Protein AF-A0ABD2WJQ0-F1 (afdb_monomer_lite)

Structure (mmCIF, N/CA/C/O backbone):
data_AF-A0ABD2WJQ0-F1
#
_entry.id   AF-A0ABD2WJQ0-F1
#
loop_
_atom_site.group_PDB
_atom_site.id
_atom_site.type_symbol
_atom_site.label_atom_id
_atom_site.label_alt_id
_atom_site.label_comp_id
_atom_site.label_asym_id
_atom_site.label_entity_id
_atom_site.label_seq_id
_atom_site.pdbx_PDB_ins_code
_atom_site.Cartn_x
_atom_site.Cartn_y
_atom_site.Cartn_z
_atom_site.occupancy
_atom_site.B_iso_or_equiv
_atom_site.auth_seq_id
_atom_site.auth_comp_id
_atom_site.auth_asym_id
_atom_site.auth_atom_id
_atom_site.pdbx_PDB_model_num
ATOM 1 N N . MET A 1 1 ? 4.357 -20.610 38.310 1.00 34.97 1 MET A N 1
ATOM 2 C CA . MET A 1 1 ? 3.466 -20.324 37.164 1.00 34.97 1 MET A CA 1
ATOM 3 C C . MET A 1 1 ? 3.665 -18.844 36.820 1.00 34.97 1 MET A C 1
ATOM 5 O O . MET A 1 1 ? 2.872 -18.013 37.224 1.00 34.97 1 MET A O 1
ATOM 9 N N . ASN A 1 2 ? 4.895 -18.423 36.497 1.00 23.19 2 ASN A N 1
ATOM 10 C CA . ASN A 1 2 ? 5.557 -18.441 35.173 1.00 23.19 2 ASN A CA 1
ATOM 11 C C . ASN A 1 2 ? 4.680 -17.758 34.113 1.00 23.19 2 ASN A C 1
ATOM 13 O O . ASN A 1 2 ? 3.651 -18.311 33.758 1.00 23.19 2 ASN A O 1
ATOM 17 N N . GLN A 1 3 ? 4.925 -16.491 33.761 1.00 27.84 3 GLN A N 1
ATOM 18 C CA . GLN A 1 3 ? 6.021 -15.940 32.927 1.00 27.84 3 GLN A CA 1
ATOM 19 C C . GLN A 1 3 ? 5.434 -15.478 31.575 1.00 27.84 3 GLN A C 1
ATOM 21 O O . GLN A 1 3 ? 5.732 -16.078 30.557 1.00 27.84 3 GLN A O 1
ATOM 26 N N . ILE A 1 4 ? 4.591 -14.435 31.554 1.00 27.69 4 ILE A N 1
ATOM 27 C CA . ILE A 1 4 ? 4.274 -13.638 30.342 1.00 27.69 4 ILE A CA 1
ATOM 28 C C . ILE A 1 4 ? 3.877 -12.219 30.793 1.00 27.69 4 ILE A C 1
ATOM 30 O O . ILE A 1 4 ? 2.713 -11.841 30.732 1.00 27.69 4 ILE A O 1
ATOM 34 N N . LEU A 1 5 ? 4.810 -11.445 31.361 1.00 26.89 5 LEU A N 1
ATOM 35 C CA . LEU A 1 5 ? 4.502 -10.055 31.743 1.00 26.89 5 LEU A CA 1
ATOM 36 C C . LEU A 1 5 ? 5.686 -9.081 31.677 1.00 26.89 5 LEU A C 1
ATOM 38 O O . LEU A 1 5 ? 5.651 -8.020 32.290 1.00 26.89 5 LEU A O 1
ATOM 42 N N . THR A 1 6 ? 6.731 -9.397 30.911 1.00 28.28 6 THR A N 1
ATOM 43 C CA . THR A 1 6 ? 7.905 -8.518 30.788 1.00 28.28 6 THR A CA 1
ATOM 44 C C . THR A 1 6 ? 8.561 -8.616 29.412 1.00 28.28 6 THR A C 1
ATOM 46 O O . THR A 1 6 ? 9.628 -9.205 29.298 1.00 28.28 6 THR A O 1
ATOM 49 N N . THR A 1 7 ? 7.952 -8.030 28.377 1.00 26.97 7 THR A N 1
ATOM 50 C CA . THR A 1 7 ? 8.634 -7.671 27.110 1.00 26.97 7 THR A CA 1
ATOM 51 C C . THR A 1 7 ? 7.862 -6.585 26.343 1.00 26.97 7 THR A C 1
ATOM 53 O O . THR A 1 7 ? 7.562 -6.730 25.168 1.00 26.97 7 THR A O 1
ATOM 56 N N . PHE A 1 8 ? 7.522 -5.467 26.990 1.00 27.34 8 PHE A N 1
ATOM 57 C CA . PHE A 1 8 ? 7.067 -4.263 26.275 1.00 27.34 8 PHE A CA 1
ATOM 58 C C . PHE A 1 8 ? 7.580 -3.012 26.989 1.00 27.34 8 PHE A C 1
ATOM 60 O O . PHE A 1 8 ? 6.837 -2.236 27.579 1.00 27.34 8 PHE A O 1
ATOM 67 N N . SER A 1 9 ? 8.902 -2.864 27.027 1.00 24.70 9 SER A N 1
ATOM 68 C CA . SER A 1 9 ? 9.604 -1.630 27.391 1.00 24.70 9 SER A CA 1
ATOM 69 C C . SER A 1 9 ? 11.065 -1.778 26.980 1.00 24.70 9 SER A C 1
ATOM 71 O O . SER A 1 9 ? 11.666 -2.795 27.303 1.00 24.70 9 SER A O 1
ATOM 73 N N . LEU A 1 10 ? 11.605 -0.743 26.328 1.00 25.47 10 LEU A N 1
ATOM 74 C CA . LEU A 1 10 ? 12.971 -0.579 25.794 1.00 25.47 10 LEU A CA 1
ATOM 75 C C . LEU A 1 10 ? 13.183 -1.026 24.342 1.00 25.47 10 LEU A C 1
ATOM 77 O O . LEU A 1 10 ? 13.712 -2.096 24.093 1.00 25.47 10 LEU A O 1
ATOM 81 N N . PHE A 1 11 ? 12.884 -0.128 23.400 1.00 25.62 11 PHE A N 1
ATOM 82 C CA . PHE A 1 11 ? 13.791 0.188 22.285 1.00 25.62 11 PHE A CA 1
ATOM 83 C C . PHE A 1 11 ? 13.496 1.615 21.781 1.00 25.62 11 PHE A C 1
ATOM 85 O O . PHE A 1 11 ? 12.967 1.845 20.701 1.00 25.62 11 PHE A O 1
ATOM 92 N N . ILE A 1 12 ? 13.810 2.603 22.623 1.00 29.02 12 ILE A N 1
ATOM 93 C CA . ILE A 1 12 ? 14.148 3.958 22.172 1.00 29.02 12 ILE A CA 1
ATOM 94 C C . ILE A 1 12 ? 15.595 4.159 22.607 1.00 29.02 12 ILE A C 1
ATOM 96 O O . ILE A 1 12 ? 15.859 4.527 23.748 1.00 29.02 12 ILE A O 1
ATOM 100 N N . LEU A 1 13 ? 16.533 3.848 21.716 1.00 23.11 13 LEU A N 1
ATOM 101 C CA . LEU A 1 13 ? 17.915 4.288 21.839 1.00 23.11 13 LEU A CA 1
ATOM 102 C C . LEU A 1 13 ? 18.357 4.869 20.501 1.00 23.11 13 LEU A C 1
ATOM 104 O O . LEU A 1 13 ? 18.342 4.216 19.462 1.00 23.11 13 LEU A O 1
ATOM 108 N N . SER A 1 14 ? 18.691 6.146 20.590 1.00 27.88 14 SER A N 1
ATOM 109 C CA . SER A 1 14 ? 19.277 7.023 19.595 1.00 27.88 14 SER A CA 1
ATOM 110 C C . SER A 1 14 ? 20.513 6.406 18.940 1.00 27.88 14 SER A C 1
ATOM 112 O O . SER A 1 14 ? 21.390 5.908 19.643 1.00 27.88 14 SER A O 1
ATOM 114 N N . ILE A 1 15 ? 20.644 6.542 17.619 1.00 25.39 15 ILE A N 1
ATOM 115 C CA . ILE A 1 15 ? 21.922 6.354 16.925 1.00 25.39 15 ILE A CA 1
ATOM 116 C C . ILE A 1 15 ? 22.193 7.599 16.074 1.00 25.39 15 ILE A C 1
ATOM 118 O O . ILE A 1 15 ? 21.592 7.801 15.025 1.00 25.39 15 ILE A O 1
ATOM 122 N N . ASN A 1 16 ? 23.099 8.438 16.579 1.00 26.55 16 ASN A N 1
ATOM 123 C CA . ASN A 1 16 ? 23.978 9.289 15.779 1.00 26.55 16 ASN A CA 1
ATOM 124 C C . ASN A 1 16 ? 25.182 8.429 15.390 1.00 26.55 16 ASN A C 1
ATOM 126 O O . ASN A 1 16 ? 25.834 7.942 16.312 1.00 26.55 16 ASN A O 1
ATOM 130 N N . VAL A 1 17 ? 25.522 8.307 14.104 1.00 25.89 17 VAL A N 1
ATOM 131 C CA . VAL A 1 17 ? 26.901 8.023 13.661 1.00 25.89 17 VAL A CA 1
ATOM 132 C C . VAL A 1 17 ? 27.140 8.662 12.286 1.00 25.89 17 VAL A C 1
ATOM 134 O O . VAL A 1 17 ? 26.439 8.362 11.322 1.00 25.89 17 VAL A O 1
ATOM 137 N N . ASP A 1 18 ? 28.143 9.540 12.229 1.00 26.25 18 ASP A N 1
ATOM 138 C CA . ASP A 1 18 ? 28.770 10.078 11.020 1.00 26.25 18 ASP A CA 1
ATOM 139 C C . ASP A 1 18 ? 29.521 8.996 10.218 1.00 26.25 18 ASP A C 1
ATOM 141 O O . ASP A 1 18 ? 30.132 8.108 10.803 1.00 26.25 18 ASP A O 1
ATOM 145 N N . ASN A 1 19 ? 29.517 9.150 8.886 1.00 31.56 19 ASN A N 1
ATOM 146 C CA . ASN A 1 19 ? 30.473 8.674 7.867 1.00 31.56 19 ASN A CA 1
ATOM 147 C C . ASN A 1 19 ? 31.310 7.403 8.138 1.00 31.56 19 ASN A C 1
ATOM 149 O O . ASN A 1 19 ? 32.172 7.412 9.006 1.00 31.56 19 ASN A O 1
ATOM 153 N N . VAL A 1 20 ? 31.228 6.416 7.228 1.00 24.81 20 VAL A N 1
ATOM 154 C CA . VAL A 1 20 ? 32.380 5.771 6.546 1.00 24.81 20 VAL A CA 1
ATOM 155 C C . VAL A 1 20 ? 31.886 4.771 5.479 1.00 24.81 20 VAL A C 1
ATOM 157 O O . VAL A 1 20 ? 31.023 3.944 5.737 1.00 24.81 20 VAL A O 1
ATOM 160 N N . ALA A 1 21 ? 32.485 4.901 4.290 1.00 22.44 21 ALA A N 1
ATOM 161 C CA . ALA A 1 21 ? 32.723 3.938 3.205 1.00 22.44 21 ALA A CA 1
ATOM 162 C C . ALA A 1 21 ? 31.652 2.894 2.812 1.00 22.44 21 ALA A C 1
ATOM 164 O O . ALA A 1 21 ? 31.329 1.943 3.516 1.00 22.44 21 ALA A O 1
ATOM 165 N N . THR A 1 22 ? 31.246 3.036 1.553 1.00 33.25 22 THR A N 1
ATOM 166 C CA . THR A 1 22 ? 30.489 2.131 0.690 1.00 33.25 22 THR A CA 1
ATOM 167 C C . THR A 1 22 ? 31.109 0.735 0.548 1.00 33.25 22 THR A C 1
ATOM 169 O O . THR A 1 22 ? 32.006 0.527 -0.265 1.00 33.25 22 THR A O 1
ATOM 172 N N . GLU A 1 23 ? 30.530 -0.234 1.246 1.00 22.86 23 GLU A N 1
ATOM 173 C CA . GLU A 1 23 ? 30.303 -1.592 0.744 1.00 22.86 23 GLU A CA 1
ATOM 174 C C . GLU A 1 23 ? 28.817 -1.893 0.968 1.00 22.86 23 GLU A C 1
ATOM 176 O O . GLU A 1 23 ? 28.386 -2.230 2.071 1.00 22.86 23 GLU A O 1
ATOM 181 N N . LEU A 1 24 ? 28.008 -1.708 -0.079 1.00 28.91 24 LEU A N 1
ATOM 182 C CA . LEU A 1 24 ? 26.598 -2.099 -0.106 1.00 28.91 24 LEU A CA 1
ATOM 183 C C . LEU A 1 24 ? 26.529 -3.631 -0.108 1.00 28.91 24 LEU A C 1
ATOM 185 O O . LEU A 1 24 ? 26.386 -4.275 -1.144 1.00 28.91 24 LEU A O 1
ATOM 189 N N . LYS A 1 25 ? 26.676 -4.232 1.077 1.00 28.30 25 LYS A N 1
ATOM 190 C CA . LYS A 1 25 ? 26.311 -5.628 1.290 1.00 28.30 25 LYS A CA 1
ATOM 191 C C . LYS A 1 25 ? 24.811 -5.756 1.046 1.00 28.30 25 LYS A C 1
ATOM 193 O O . LYS A 1 25 ? 24.005 -5.132 1.738 1.00 28.30 25 LYS A O 1
ATOM 198 N N . LEU A 1 26 ? 24.461 -6.650 0.122 1.00 34.56 26 LEU A N 1
ATOM 199 C CA . LEU A 1 26 ? 23.112 -7.165 -0.147 1.00 34.56 26 LEU A CA 1
ATOM 200 C C . LEU A 1 26 ? 22.339 -7.594 1.125 1.00 34.56 26 LEU A C 1
ATOM 202 O O . LEU A 1 26 ? 21.128 -7.768 1.080 1.00 34.56 26 LEU A O 1
ATOM 206 N N . SER A 1 27 ? 23.003 -7.710 2.281 1.00 32.81 27 SER A N 1
ATOM 207 C CA . SER A 1 27 ? 22.393 -7.963 3.590 1.00 32.81 27 SER A CA 1
ATOM 208 C C . SER A 1 27 ? 21.528 -6.819 4.135 1.00 32.81 27 SER A C 1
ATOM 210 O O . SER A 1 27 ? 20.765 -7.051 5.065 1.00 32.81 27 SER A O 1
ATOM 212 N N . GLY A 1 28 ? 21.615 -5.600 3.587 1.00 35.88 28 GLY A N 1
ATOM 213 C CA . GLY A 1 28 ? 20.655 -4.528 3.902 1.00 35.88 28 GLY A CA 1
ATOM 214 C C . GLY A 1 28 ? 19.270 -4.760 3.283 1.00 35.88 28 GLY A C 1
ATOM 215 O O . GLY A 1 28 ? 18.273 -4.252 3.784 1.00 35.88 28 GLY A O 1
ATOM 216 N N . VAL A 1 29 ? 19.207 -5.589 2.235 1.00 38.38 29 VAL A N 1
ATOM 217 C CA . VAL A 1 29 ? 17.991 -5.962 1.493 1.00 38.38 29 VAL A CA 1
ATOM 218 C C . VAL A 1 29 ? 17.468 -7.330 1.969 1.00 38.38 29 VAL A C 1
ATOM 220 O O . VAL A 1 29 ? 16.710 -8.012 1.284 1.00 38.38 29 VAL A O 1
ATOM 223 N N . ALA A 1 30 ? 17.827 -7.738 3.191 1.00 35.09 30 ALA A N 1
ATOM 224 C CA . ALA A 1 30 ? 17.159 -8.824 3.898 1.00 35.09 30 ALA A CA 1
ATOM 225 C C . ALA A 1 30 ? 15.761 -8.358 4.351 1.00 35.09 30 ALA A C 1
ATOM 227 O O . ALA A 1 30 ? 15.489 -8.102 5.523 1.00 35.09 30 ALA A O 1
ATOM 228 N N . LEU A 1 31 ? 14.843 -8.283 3.387 1.00 44.84 31 LEU A N 1
ATOM 229 C CA . LEU A 1 31 ? 13.400 -8.083 3.559 1.00 44.84 31 LEU A CA 1
ATOM 230 C C . LEU A 1 31 ? 12.725 -9.184 4.393 1.00 44.84 31 LEU A C 1
ATOM 232 O O . LEU A 1 31 ? 11.538 -9.097 4.710 1.00 44.84 31 LEU A O 1
ATOM 236 N N . SER A 1 32 ? 13.490 -10.169 4.858 1.00 40.22 32 SER A N 1
ATOM 237 C CA . SER A 1 32 ? 13.125 -11.138 5.888 1.00 40.22 32 SER A CA 1
ATOM 238 C C . SER A 1 32 ? 12.652 -10.477 7.197 1.00 40.22 32 SER A C 1
ATOM 240 O O . SER A 1 32 ? 11.908 -11.113 7.937 1.00 40.22 32 SER A O 1
ATOM 242 N N . GLY A 1 33 ? 12.924 -9.181 7.416 1.00 39.41 33 GLY A N 1
ATOM 243 C CA . GLY A 1 33 ? 12.435 -8.390 8.555 1.00 39.41 33 GLY A CA 1
ATOM 244 C C . GLY A 1 33 ? 11.570 -7.164 8.226 1.00 39.41 33 GLY A C 1
ATOM 245 O O . GLY A 1 33 ? 11.576 -6.235 9.026 1.00 39.41 33 GLY A O 1
ATOM 246 N N . LEU A 1 34 ? 10.869 -7.102 7.082 1.00 47.66 34 LEU A N 1
ATOM 247 C CA . LEU A 1 34 ? 9.958 -5.984 6.775 1.00 47.66 34 LEU A CA 1
ATOM 248 C C . LEU A 1 34 ? 8.740 -5.980 7.720 1.00 47.66 34 LEU A C 1
ATOM 250 O O . LEU A 1 34 ? 7.642 -6.378 7.343 1.00 47.66 34 LEU A O 1
ATOM 254 N N . ASP A 1 35 ? 8.934 -5.541 8.960 1.00 56.69 35 ASP A N 1
ATOM 255 C CA . ASP A 1 35 ? 7.843 -5.021 9.767 1.00 56.69 35 ASP A CA 1
ATOM 256 C C . ASP A 1 35 ? 7.392 -3.736 9.061 1.00 56.69 35 ASP A C 1
ATOM 258 O O . ASP A 1 35 ? 8.091 -2.715 9.029 1.00 56.69 35 ASP A O 1
ATOM 262 N N . VAL A 1 36 ? 6.240 -3.839 8.407 1.00 55.84 36 VAL A N 1
ATOM 263 C CA . VAL A 1 36 ? 5.632 -2.802 7.575 1.00 55.84 36 VAL A CA 1
ATOM 264 C C . VAL A 1 36 ? 5.446 -1.492 8.355 1.00 55.84 36 VAL A C 1
ATOM 266 O O . VAL A 1 36 ? 5.594 -0.406 7.788 1.00 55.84 36 VAL A O 1
ATOM 269 N N . LEU A 1 37 ? 5.227 -1.574 9.671 1.00 53.44 37 LEU A N 1
ATOM 270 C CA . LEU A 1 37 ? 5.089 -0.422 10.560 1.00 53.44 37 LEU A CA 1
ATOM 271 C C . LEU A 1 37 ? 6.442 0.243 10.816 1.00 53.44 37 LEU A C 1
ATOM 273 O O . LEU A 1 37 ? 6.554 1.469 10.741 1.00 53.44 37 LEU A O 1
ATOM 277 N N . THR A 1 38 ? 7.480 -0.550 11.097 1.00 58.53 38 THR A N 1
ATOM 278 C CA . THR A 1 38 ? 8.840 -0.018 11.305 1.00 58.53 38 THR A CA 1
ATOM 279 C C . THR A 1 38 ? 9.421 0.575 10.027 1.00 58.53 38 THR A C 1
ATOM 281 O O . THR A 1 38 ? 10.066 1.620 10.072 1.00 58.53 38 THR A O 1
ATOM 284 N N . SER A 1 39 ? 9.097 -0.019 8.881 1.00 61.06 39 SER A N 1
ATOM 285 C CA . SER A 1 39 ? 9.582 0.406 7.568 1.00 61.06 39 SER A CA 1
ATOM 286 C C . SER A 1 39 ? 9.006 1.762 7.153 1.00 61.06 39 SER A C 1
ATOM 288 O O . SER A 1 39 ? 9.676 2.548 6.493 1.00 61.06 39 SER A O 1
ATOM 290 N N . LEU A 1 40 ? 7.785 2.089 7.586 1.00 62.66 40 LEU A N 1
ATOM 291 C CA . LEU A 1 40 ? 7.169 3.397 7.334 1.00 62.66 40 LEU A CA 1
ATOM 292 C C . LEU A 1 40 ? 7.445 4.443 8.416 1.00 62.66 40 LEU A C 1
ATOM 294 O O . LEU A 1 40 ? 7.120 5.615 8.213 1.00 62.66 40 LEU A O 1
ATOM 298 N N . ASN A 1 41 ? 8.089 4.067 9.527 1.00 66.44 41 ASN A N 1
ATOM 299 C CA . ASN A 1 41 ? 8.671 5.051 10.443 1.00 66.44 41 ASN A CA 1
ATOM 300 C C . ASN A 1 41 ? 9.872 5.774 9.807 1.00 66.44 41 ASN A C 1
ATOM 302 O O . ASN A 1 41 ? 10.136 6.919 10.176 1.00 66.44 41 ASN A O 1
ATOM 306 N N . ASP A 1 42 ? 10.534 5.153 8.824 1.00 76.81 42 ASP A N 1
ATOM 307 C CA . ASP A 1 42 ? 11.535 5.790 7.967 1.00 76.81 42 ASP A CA 1
ATOM 308 C C . ASP A 1 42 ? 11.163 5.658 6.474 1.00 76.81 42 ASP A C 1
ATOM 310 O O . ASP A 1 42 ? 11.717 4.837 5.735 1.00 76.81 42 ASP A O 1
ATOM 314 N N . PRO A 1 43 ? 10.215 6.482 5.988 1.00 75.69 43 PRO A N 1
ATOM 315 C CA . PRO A 1 43 ? 9.762 6.406 4.603 1.00 75.69 43 PRO A CA 1
ATOM 316 C C . PRO A 1 43 ? 10.869 6.770 3.603 1.00 75.69 43 PRO A C 1
ATOM 318 O O . PRO A 1 43 ? 10.795 6.386 2.440 1.00 75.69 43 PRO A O 1
ATOM 321 N N . ILE A 1 44 ? 11.912 7.496 4.015 1.00 77.69 44 ILE A N 1
ATOM 322 C CA . ILE A 1 44 ? 13.015 7.828 3.108 1.00 77.69 44 ILE A CA 1
ATOM 323 C C . ILE A 1 44 ? 13.870 6.582 2.874 1.00 77.69 44 ILE A C 1
ATOM 325 O O . ILE A 1 44 ? 14.120 6.246 1.715 1.00 77.69 44 ILE A O 1
ATOM 329 N N . ALA A 1 45 ? 14.249 5.872 3.940 1.00 75.81 45 ALA A N 1
ATOM 330 C CA . ALA A 1 45 ? 15.015 4.632 3.834 1.00 75.81 45 ALA A CA 1
ATOM 331 C C . ALA A 1 45 ? 14.248 3.537 3.075 1.00 75.81 45 ALA A C 1
ATOM 333 O O . ALA A 1 45 ? 14.820 2.852 2.222 1.00 75.81 45 ALA A O 1
ATOM 334 N N . LEU A 1 46 ? 12.937 3.406 3.315 1.00 74.94 46 LEU A N 1
ATOM 335 C CA . LEU A 1 46 ? 12.090 2.471 2.570 1.00 74.94 46 LEU A CA 1
ATOM 336 C C . LEU A 1 46 ? 12.037 2.820 1.077 1.00 74.94 46 LEU A C 1
ATOM 338 O O . LEU A 1 46 ? 12.194 1.940 0.231 1.00 74.94 46 LEU A O 1
ATOM 342 N N . PHE A 1 47 ? 11.862 4.101 0.739 1.00 80.69 47 PHE A N 1
ATOM 343 C CA . PHE A 1 47 ? 11.871 4.535 -0.656 1.00 80.69 47 PHE A CA 1
ATOM 344 C C . PHE A 1 47 ? 13.206 4.229 -1.339 1.00 80.69 47 PHE A C 1
ATOM 346 O O . PHE A 1 47 ? 13.211 3.723 -2.458 1.00 80.69 47 PHE A O 1
ATOM 353 N N . GLN A 1 48 ? 14.327 4.522 -0.674 1.00 79.62 48 GLN A N 1
ATOM 354 C CA . GLN A 1 48 ? 15.666 4.230 -1.192 1.00 79.62 48 GLN A CA 1
ATOM 355 C C . GLN A 1 48 ? 15.836 2.731 -1.441 1.00 79.62 48 GLN A C 1
ATOM 357 O O . GLN A 1 48 ? 16.179 2.343 -2.552 1.00 79.62 48 GLN A O 1
ATOM 362 N N . SER A 1 49 ? 15.458 1.898 -0.470 1.00 78.00 49 SER A N 1
ATOM 363 C CA . SER A 1 49 ? 15.521 0.436 -0.586 1.00 78.00 49 SER A CA 1
ATOM 364 C C . SER A 1 49 ? 14.712 -0.087 -1.779 1.00 78.00 49 SER A C 1
ATOM 366 O O . SER A 1 49 ? 15.196 -0.915 -2.550 1.00 78.00 49 SER A O 1
ATOM 368 N N . LEU A 1 50 ? 13.493 0.426 -1.983 1.00 77.38 50 LEU A N 1
ATOM 369 C CA . LEU A 1 50 ? 12.644 0.044 -3.116 1.00 77.38 50 LEU A CA 1
ATOM 370 C C . LEU A 1 50 ? 13.169 0.585 -4.452 1.00 77.38 50 LEU A C 1
ATOM 372 O O . LEU A 1 50 ? 13.115 -0.108 -5.467 1.00 77.38 50 LEU A O 1
ATOM 376 N N . SER A 1 51 ? 13.700 1.806 -4.471 1.00 80.94 51 SER A N 1
ATOM 377 C CA . SER A 1 51 ? 14.327 2.397 -5.656 1.00 80.94 51 SER A CA 1
ATOM 378 C C . SER A 1 51 ? 15.571 1.615 -6.078 1.00 80.94 51 SER A C 1
ATOM 380 O O . SER A 1 51 ? 15.756 1.347 -7.270 1.00 80.94 51 SER A O 1
ATOM 382 N N . ASP A 1 52 ? 16.403 1.210 -5.122 1.00 78.31 52 ASP A N 1
ATOM 383 C CA . ASP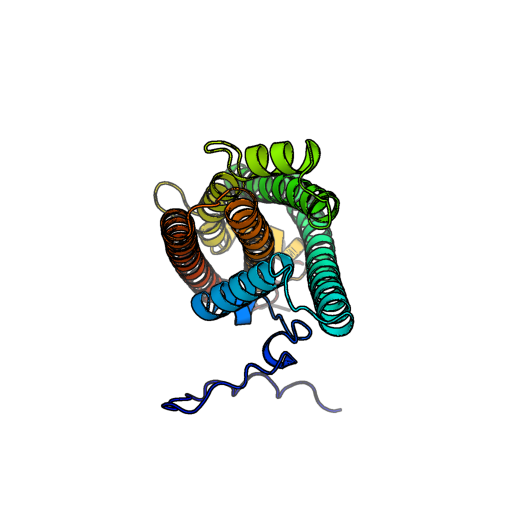 A 1 52 ? 17.590 0.389 -5.349 1.00 78.31 52 ASP A CA 1
ATOM 384 C C . ASP A 1 52 ? 17.188 -0.993 -5.860 1.00 78.31 52 ASP A C 1
ATOM 386 O O . ASP A 1 52 ? 17.666 -1.414 -6.913 1.00 78.31 52 ASP A O 1
ATOM 390 N N . PHE A 1 53 ? 16.209 -1.634 -5.218 1.00 75.81 53 PHE A N 1
ATOM 391 C CA . PHE A 1 53 ? 15.628 -2.889 -5.690 1.00 75.81 53 PHE A CA 1
ATOM 392 C C . PHE A 1 53 ? 15.135 -2.797 -7.145 1.00 75.81 53 PHE A C 1
ATOM 394 O O . PHE A 1 53 ? 15.510 -3.609 -7.990 1.00 75.81 53 PHE A O 1
ATOM 401 N N . VAL A 1 54 ? 14.359 -1.764 -7.490 1.00 78.69 54 VAL A N 1
ATOM 402 C CA . VAL A 1 54 ? 13.902 -1.562 -8.873 1.00 78.69 54 VAL A CA 1
ATOM 403 C C . VAL A 1 54 ? 15.082 -1.267 -9.805 1.00 78.69 54 VAL A C 1
ATOM 405 O O . VAL A 1 54 ? 15.071 -1.706 -10.948 1.00 78.69 54 VAL A O 1
ATOM 408 N N . SER A 1 55 ? 16.133 -0.570 -9.360 1.00 80.12 55 SER A N 1
ATOM 409 C CA . SER A 1 55 ? 17.368 -0.399 -10.149 1.00 80.12 55 SER A CA 1
ATOM 410 C C . SER A 1 55 ? 17.992 -1.728 -10.543 1.00 80.12 55 SER A C 1
ATOM 412 O O . SER A 1 55 ? 18.362 -1.882 -11.707 1.00 80.12 55 SER A O 1
ATOM 414 N N . LEU A 1 56 ? 18.056 -2.666 -9.598 1.00 73.56 56 LEU A N 1
ATOM 415 C CA . LEU A 1 56 ? 18.646 -3.984 -9.800 1.00 73.56 56 LEU A CA 1
ATOM 416 C C . LEU A 1 56 ? 17.899 -4.796 -10.869 1.00 73.56 56 LEU A C 1
ATOM 418 O O . LEU A 1 56 ? 18.537 -5.460 -11.682 1.00 73.56 56 LEU A O 1
ATOM 422 N N . ILE A 1 57 ? 16.568 -4.668 -10.948 1.00 73.81 57 ILE A N 1
ATOM 423 C CA . ILE A 1 57 ? 15.757 -5.290 -12.014 1.00 73.81 57 ILE A CA 1
ATOM 424 C C . ILE A 1 57 ? 16.185 -4.806 -13.414 1.00 73.81 57 ILE A C 1
ATOM 426 O O . ILE A 1 57 ? 16.128 -5.567 -14.378 1.00 73.81 57 ILE A O 1
ATOM 430 N N . PHE A 1 58 ? 16.610 -3.544 -13.553 1.00 73.69 58 PHE A N 1
ATOM 431 C CA . PHE A 1 58 ? 16.927 -2.936 -14.854 1.00 73.69 58 PHE A CA 1
ATOM 432 C C . PHE A 1 58 ? 18.423 -2.889 -15.199 1.00 73.69 58 PHE A C 1
ATOM 434 O O . PHE A 1 58 ? 18.756 -2.632 -16.362 1.00 73.69 58 PHE A O 1
ATOM 441 N N . SER A 1 59 ? 19.335 -3.120 -14.250 1.00 68.25 59 SER A N 1
ATOM 442 C CA . SER A 1 59 ? 20.765 -3.267 -14.541 1.00 68.25 59 SER A CA 1
ATOM 443 C C . SER A 1 59 ? 20.990 -4.541 -15.361 1.00 68.25 59 SER A C 1
ATOM 445 O O . SER A 1 59 ? 21.034 -5.640 -14.828 1.00 68.25 59 SER A O 1
ATOM 447 N N . ASN A 1 60 ? 21.084 -4.376 -16.682 1.00 53.09 60 ASN A N 1
ATOM 448 C CA . ASN A 1 60 ? 21.162 -5.435 -17.698 1.00 53.09 60 ASN A CA 1
ATOM 449 C C . ASN A 1 60 ? 22.591 -5.647 -18.254 1.00 53.09 60 ASN A C 1
ATOM 451 O O . ASN A 1 60 ? 22.744 -6.126 -19.374 1.00 53.09 60 ASN A O 1
ATOM 455 N N . GLY A 1 61 ? 23.638 -5.225 -17.537 1.00 49.06 61 GLY A N 1
ATOM 456 C CA . GLY A 1 61 ? 24.992 -5.127 -18.110 1.00 49.06 61 GLY A CA 1
ATOM 457 C C . GLY A 1 61 ? 26.063 -6.029 -17.499 1.00 49.06 61 GLY A C 1
ATOM 458 O O . GLY A 1 61 ? 26.865 -6.570 -18.247 1.00 49.06 61 GLY A O 1
ATOM 459 N N . ASP A 1 62 ? 26.070 -6.184 -16.175 1.00 50.84 62 ASP A N 1
ATOM 460 C CA . ASP A 1 62 ? 27.195 -6.775 -15.417 1.00 50.84 62 ASP A CA 1
ATOM 461 C C . ASP A 1 62 ? 26.728 -7.710 -14.285 1.00 50.84 62 ASP A C 1
ATOM 463 O O . ASP A 1 62 ? 27.492 -8.122 -13.418 1.00 50.84 62 ASP A O 1
ATOM 467 N N . THR A 1 63 ? 25.436 -8.018 -14.267 1.00 55.34 63 THR A N 1
ATOM 468 C CA . THR A 1 63 ? 24.761 -8.728 -13.182 1.00 55.34 63 THR A CA 1
ATOM 469 C C . THR A 1 63 ? 25.093 -10.207 -13.306 1.00 55.34 63 THR A C 1
ATOM 471 O O . THR A 1 63 ? 24.744 -10.853 -14.300 1.00 55.34 63 THR A O 1
ATOM 474 N N . SER A 1 64 ? 25.803 -10.749 -12.319 1.00 59.31 64 SER A N 1
ATOM 475 C CA . SER A 1 64 ? 26.138 -12.166 -12.306 1.00 59.31 64 SER A CA 1
ATOM 476 C C . SER A 1 64 ? 24.856 -13.007 -12.227 1.00 59.31 64 SER A C 1
ATOM 478 O O . SER A 1 64 ? 23.800 -12.555 -11.779 1.00 59.31 64 SER A O 1
ATOM 480 N N . GLN A 1 65 ? 24.924 -14.270 -12.652 1.00 60.44 65 GLN A N 1
ATOM 481 C CA . GLN A 1 65 ? 23.788 -15.195 -12.543 1.00 60.44 65 GLN A CA 1
ATOM 482 C C . GLN A 1 65 ? 23.316 -15.368 -11.083 1.00 60.44 65 GLN A C 1
ATOM 484 O O . GLN A 1 65 ? 22.148 -15.676 -10.854 1.00 60.44 65 GLN A O 1
ATOM 489 N N . GLN A 1 66 ? 24.216 -15.119 -10.125 1.00 62.66 66 GLN A N 1
ATOM 490 C CA . GLN A 1 66 ? 23.955 -15.109 -8.691 1.00 62.66 66 GLN A CA 1
ATOM 491 C C . GLN A 1 66 ? 23.151 -13.870 -8.255 1.00 62.66 66 GLN A C 1
ATOM 493 O O . GLN A 1 66 ? 22.153 -14.009 -7.553 1.00 62.66 66 GLN A O 1
ATOM 498 N N . ASP A 1 67 ? 23.484 -12.683 -8.764 1.00 62.53 67 ASP A N 1
ATOM 499 C CA . ASP A 1 67 ? 22.733 -11.453 -8.471 1.00 62.53 67 ASP A CA 1
ATOM 500 C C . ASP A 1 67 ? 21.282 -11.546 -8.976 1.00 62.53 67 ASP A C 1
ATOM 502 O O . ASP A 1 67 ? 20.341 -11.128 -8.304 1.00 62.53 67 ASP A O 1
ATOM 506 N N . LEU A 1 68 ? 21.070 -12.163 -10.146 1.00 62.84 68 LEU A N 1
ATOM 507 C CA . LEU A 1 68 ? 19.729 -12.399 -10.692 1.00 62.84 68 LEU A CA 1
ATOM 508 C C . LEU A 1 68 ? 18.914 -13.404 -9.865 1.00 62.84 68 LEU A C 1
ATOM 510 O O . LEU A 1 68 ? 17.696 -13.245 -9.747 1.00 62.84 68 LEU A O 1
ATOM 514 N N . SER A 1 69 ? 19.549 -14.444 -9.310 1.00 66.56 69 SER A N 1
ATOM 515 C CA . SER A 1 69 ? 18.859 -15.361 -8.394 1.00 66.56 69 SER A CA 1
ATOM 516 C C . SER A 1 69 ? 18.511 -14.686 -7.074 1.00 66.56 69 SER A C 1
ATOM 518 O O . SER A 1 69 ? 17.402 -14.881 -6.583 1.00 66.56 69 SER A O 1
ATOM 520 N N . ASP A 1 70 ? 19.397 -13.841 -6.549 1.00 66.31 70 ASP A N 1
ATOM 521 C CA . ASP A 1 70 ? 19.164 -13.120 -5.299 1.00 66.31 70 ASP A CA 1
ATOM 522 C C . ASP A 1 70 ? 18.015 -12.114 -5.455 1.00 66.31 70 ASP A C 1
ATOM 524 O O . ASP A 1 70 ? 17.094 -12.118 -4.644 1.00 66.31 70 ASP A O 1
ATOM 528 N N . ILE A 1 71 ? 17.967 -11.361 -6.564 1.00 65.88 71 ILE A N 1
ATOM 529 C CA . ILE A 1 71 ? 16.841 -10.464 -6.893 1.00 65.88 71 ILE A CA 1
ATOM 530 C C . ILE A 1 71 ? 15.513 -11.232 -6.960 1.00 65.88 71 ILE A C 1
ATOM 532 O O . ILE A 1 71 ? 14.496 -10.759 -6.448 1.00 65.88 71 ILE A O 1
ATOM 536 N N . ARG A 1 72 ? 15.499 -12.416 -7.589 1.00 67.75 72 ARG A N 1
ATOM 537 C CA . ARG A 1 72 ? 14.288 -13.249 -7.686 1.00 67.75 72 ARG A CA 1
ATOM 538 C C . ARG A 1 72 ? 13.840 -13.770 -6.327 1.00 67.75 72 ARG A C 1
ATOM 540 O O . ARG A 1 72 ? 12.645 -13.729 -6.049 1.00 67.75 72 ARG A O 1
ATOM 547 N N . ASN A 1 73 ? 14.776 -14.220 -5.497 1.00 69.50 73 ASN A N 1
ATOM 548 C CA . ASN A 1 73 ? 14.480 -14.686 -4.145 1.00 69.50 73 ASN A CA 1
ATOM 549 C C . ASN A 1 73 ? 13.927 -13.539 -3.292 1.00 69.50 73 ASN A C 1
ATOM 551 O O . ASN A 1 73 ? 12.862 -13.681 -2.704 1.00 69.50 73 ASN A O 1
ATOM 555 N N . THR A 1 74 ? 14.567 -12.366 -3.324 1.00 67.69 74 THR A N 1
ATOM 556 C CA . THR A 1 74 ? 14.081 -11.164 -2.635 1.00 67.69 74 THR A CA 1
ATOM 557 C C . THR A 1 74 ? 12.677 -10.773 -3.091 1.00 67.69 74 THR A C 1
ATOM 559 O O . THR A 1 74 ? 11.820 -10.501 -2.257 1.00 67.69 74 THR A O 1
ATOM 562 N N . LEU A 1 75 ? 12.405 -10.761 -4.400 1.00 68.12 75 LEU A N 1
ATOM 563 C CA . LEU A 1 75 ? 11.068 -10.452 -4.906 1.00 68.12 75 LEU A CA 1
ATOM 564 C C . LEU A 1 75 ? 10.037 -11.496 -4.467 1.00 68.12 75 LEU A C 1
ATOM 566 O O . LEU A 1 75 ? 8.920 -11.131 -4.113 1.00 68.12 75 LEU A O 1
ATOM 570 N N . SER A 1 76 ? 10.406 -12.778 -4.473 1.00 71.94 76 SER A N 1
ATOM 571 C CA . SER A 1 76 ? 9.544 -13.846 -3.970 1.00 71.94 76 SER A CA 1
ATOM 572 C C . SER A 1 76 ? 9.226 -13.653 -2.488 1.00 71.94 76 SER A C 1
ATOM 574 O O . SER A 1 76 ? 8.069 -13.784 -2.109 1.00 71.94 76 SER A O 1
ATOM 576 N N . ASP A 1 77 ? 10.212 -13.292 -1.666 1.00 69.19 77 ASP A N 1
ATOM 577 C CA . ASP A 1 77 ? 10.020 -13.046 -0.235 1.00 69.19 77 ASP A CA 1
ATOM 578 C C . ASP A 1 77 ? 9.117 -11.832 0.023 1.00 69.19 77 ASP A C 1
ATOM 580 O O . ASP A 1 77 ? 8.238 -11.889 0.884 1.00 69.19 77 ASP A O 1
ATOM 584 N N . ILE A 1 78 ? 9.295 -10.741 -0.737 1.00 68.12 78 ILE A N 1
ATOM 585 C CA . ILE A 1 78 ? 8.400 -9.573 -0.683 1.00 68.12 78 ILE A CA 1
ATOM 586 C C . ILE A 1 78 ? 6.979 -9.989 -1.056 1.00 68.12 78 ILE A C 1
ATOM 588 O O . ILE A 1 78 ? 6.041 -9.647 -0.341 1.00 68.12 78 ILE A O 1
ATOM 592 N N . ASN A 1 79 ? 6.822 -10.706 -2.171 1.00 69.62 79 ASN A N 1
ATOM 593 C CA . ASN A 1 79 ? 5.516 -11.118 -2.671 1.00 69.62 79 ASN A CA 1
ATOM 594 C C . ASN A 1 79 ? 4.803 -12.007 -1.658 1.00 69.62 79 ASN A C 1
ATOM 596 O O . ASN A 1 79 ? 3.678 -11.692 -1.302 1.00 69.62 79 ASN A O 1
ATOM 600 N N . ASN A 1 80 ? 5.477 -13.037 -1.140 1.00 73.00 80 ASN A N 1
ATOM 601 C CA . ASN A 1 80 ? 4.903 -13.946 -0.151 1.00 73.00 80 ASN A CA 1
ATOM 602 C C . ASN A 1 80 ? 4.411 -13.179 1.081 1.00 73.00 80 ASN A C 1
ATOM 604 O O . ASN A 1 80 ? 3.273 -13.350 1.488 1.00 73.00 80 ASN A O 1
ATOM 608 N N . LYS A 1 81 ? 5.209 -12.247 1.616 1.00 70.62 81 LYS A N 1
ATOM 609 C CA . LYS A 1 81 ? 4.794 -11.430 2.768 1.00 70.62 81 LYS A CA 1
ATOM 610 C C . LYS A 1 81 ? 3.637 -10.490 2.463 1.00 70.62 81 LYS A C 1
ATOM 612 O O . LYS A 1 81 ? 2.768 -10.276 3.301 1.00 70.62 81 LYS A O 1
ATOM 617 N N . LEU A 1 82 ? 3.655 -9.860 1.292 1.00 66.75 82 LEU A N 1
ATOM 618 C CA . LEU A 1 82 ? 2.566 -8.988 0.871 1.00 66.75 82 LEU A CA 1
ATOM 619 C C . LEU A 1 82 ? 1.283 -9.784 0.635 1.00 66.75 82 LEU A C 1
ATOM 621 O O . LEU A 1 82 ? 0.208 -9.253 0.908 1.00 66.75 82 LEU A O 1
ATOM 625 N N . ASP A 1 83 ? 1.392 -11.014 0.143 1.00 71.69 83 ASP A N 1
ATOM 626 C CA . ASP A 1 83 ? 0.276 -11.931 -0.055 1.00 71.69 83 ASP A CA 1
ATOM 627 C C . ASP A 1 83 ? -0.257 -12.409 1.311 1.00 71.69 83 ASP A C 1
ATOM 629 O O . ASP A 1 83 ? -1.449 -12.238 1.549 1.00 71.69 83 ASP A O 1
ATOM 633 N N . ASP A 1 84 ? 0.603 -12.811 2.258 1.00 73.00 84 ASP A N 1
ATOM 634 C CA . ASP A 1 84 ? 0.224 -13.149 3.646 1.00 73.00 84 ASP A CA 1
ATOM 635 C C . ASP A 1 84 ? -0.554 -11.998 4.314 1.00 73.00 84 ASP A C 1
ATOM 637 O O . ASP A 1 84 ? -1.656 -12.177 4.834 1.00 73.00 84 ASP A O 1
ATOM 641 N N . ILE A 1 85 ? -0.023 -10.771 4.231 1.00 66.19 85 ILE A N 1
ATOM 642 C CA . ILE A 1 85 ? -0.692 -9.571 4.751 1.00 66.19 85 ILE A CA 1
ATOM 643 C C . ILE A 1 85 ? -2.027 -9.343 4.032 1.00 66.19 85 ILE A C 1
ATOM 645 O O . ILE A 1 85 ? -3.012 -8.952 4.655 1.00 66.19 85 ILE A O 1
ATOM 649 N N . SER A 1 86 ? -2.092 -9.581 2.721 1.00 69.75 86 SER A N 1
ATOM 650 C CA . SER A 1 86 ? -3.330 -9.404 1.954 1.00 69.75 86 SER A CA 1
ATOM 651 C C . SER A 1 86 ? -4.395 -10.419 2.356 1.00 69.75 86 SER A C 1
ATOM 653 O O . SER A 1 86 ? -5.560 -10.043 2.467 1.00 69.75 86 SER A O 1
ATOM 655 N N . GLU A 1 87 ? -4.017 -11.667 2.628 1.00 71.88 87 GLU A N 1
ATOM 656 C CA . GLU A 1 87 ? -4.917 -12.699 3.147 1.00 71.88 87 GLU A CA 1
ATOM 657 C C . GLU A 1 87 ? -5.449 -12.327 4.539 1.00 71.88 87 GLU A C 1
ATOM 659 O O . GLU A 1 87 ? -6.663 -12.351 4.770 1.00 71.88 87 GLU A O 1
ATOM 664 N N . GLU A 1 88 ? -4.576 -11.879 5.447 1.00 70.94 88 GLU A N 1
ATOM 665 C CA . GLU A 1 88 ? -4.979 -11.388 6.771 1.00 70.94 88 GLU A CA 1
ATOM 666 C C . GLU A 1 88 ? -5.928 -10.180 6.675 1.00 70.94 88 GLU A C 1
ATOM 668 O O . GLU A 1 88 ? -6.939 -10.107 7.386 1.00 70.94 88 GLU A O 1
ATOM 673 N N . ILE A 1 89 ? -5.653 -9.249 5.754 1.00 70.25 89 ILE A N 1
ATOM 674 C CA . ILE A 1 89 ? -6.500 -8.080 5.483 1.00 70.25 89 ILE A CA 1
ATOM 675 C C . ILE A 1 89 ? -7.846 -8.492 4.894 1.00 70.25 89 ILE A C 1
ATOM 677 O O . ILE A 1 89 ? -8.861 -7.890 5.248 1.00 70.25 89 ILE A O 1
ATOM 681 N N . GLN A 1 90 ? -7.890 -9.487 4.007 1.00 71.12 90 GLN A N 1
ATOM 682 C CA . GLN A 1 90 ? -9.140 -9.979 3.428 1.00 71.12 90 GLN A CA 1
ATOM 683 C C . GLN A 1 90 ? -10.032 -10.597 4.506 1.00 71.12 90 GLN A C 1
ATOM 685 O O . GLN A 1 90 ? -11.195 -10.203 4.622 1.00 71.12 90 GLN A O 1
ATOM 690 N N . GLY A 1 91 ? -9.476 -11.460 5.362 1.00 71.06 91 GLY A N 1
ATOM 691 C CA . GLY A 1 91 ? -10.205 -12.002 6.511 1.00 71.06 91 GLY A CA 1
ATOM 692 C C . GLY A 1 91 ? -10.689 -10.897 7.454 1.00 71.06 91 GLY A C 1
ATOM 693 O O . GLY A 1 91 ? -11.857 -10.859 7.851 1.00 71.06 91 GLY A O 1
ATOM 694 N N . PHE A 1 92 ? -9.825 -9.920 7.748 1.00 74.12 92 PHE A N 1
ATOM 695 C CA . PHE A 1 92 ? -10.196 -8.756 8.546 1.00 74.12 92 PHE A CA 1
ATOM 696 C C . PHE A 1 92 ? -11.349 -7.960 7.912 1.00 74.12 92 PHE A C 1
ATOM 698 O O . PHE A 1 92 ? -12.330 -7.654 8.603 1.00 74.12 92 PHE A O 1
ATOM 705 N N . ARG A 1 93 ? -11.266 -7.663 6.611 1.00 76.94 93 ARG A N 1
ATOM 706 C CA . ARG A 1 93 ? -12.271 -6.928 5.834 1.00 76.94 93 ARG A CA 1
ATOM 707 C C . ARG A 1 93 ? -13.626 -7.603 5.877 1.00 76.94 93 ARG A C 1
ATOM 709 O O . ARG A 1 93 ? -14.601 -6.927 6.196 1.00 76.94 93 ARG A O 1
ATOM 716 N N . GLU A 1 94 ? -13.708 -8.878 5.502 1.00 77.06 94 GLU A N 1
ATOM 717 C CA . GLU A 1 94 ? -14.987 -9.588 5.401 1.00 77.06 94 GLU A CA 1
ATOM 718 C C . GLU A 1 94 ? -15.742 -9.511 6.723 1.00 77.06 94 GLU A C 1
ATOM 720 O O . GLU A 1 94 ? -16.917 -9.149 6.773 1.00 77.06 94 GLU A O 1
ATOM 725 N N . GLU A 1 95 ? -15.029 -9.738 7.817 1.00 70.06 95 GLU A N 1
ATOM 726 C CA . GLU A 1 95 ? -15.600 -9.711 9.150 1.00 70.06 95 GLU A CA 1
ATOM 727 C C . GLU A 1 95 ? -15.910 -8.267 9.623 1.00 70.06 95 GLU A C 1
ATOM 729 O O . GLU A 1 95 ? -16.942 -8.066 10.262 1.00 70.06 95 GLU A O 1
ATOM 734 N N . VAL A 1 96 ? -15.137 -7.228 9.241 1.00 72.12 96 VAL A N 1
ATOM 735 C CA . VAL A 1 96 ? -15.526 -5.812 9.488 1.00 72.12 96 VAL A CA 1
ATOM 736 C C . VAL A 1 96 ? -16.821 -5.484 8.739 1.00 72.12 96 VAL A C 1
ATOM 738 O O . VAL A 1 96 ? -17.771 -4.966 9.324 1.00 72.12 96 VAL A O 1
ATOM 741 N N . MET A 1 97 ? -16.874 -5.793 7.444 1.00 74.19 97 MET A N 1
ATOM 742 C CA . MET A 1 97 ? -17.982 -5.413 6.571 1.00 74.19 97 MET A CA 1
ATOM 743 C C . MET A 1 97 ? -19.271 -6.157 6.908 1.00 74.19 97 MET A C 1
ATOM 745 O O . MET A 1 97 ? -20.345 -5.558 6.856 1.00 74.19 97 MET A O 1
ATOM 749 N N . ASN A 1 98 ? -19.188 -7.437 7.274 1.00 73.31 98 ASN A N 1
ATOM 750 C CA . ASN A 1 98 ? -20.350 -8.209 7.707 1.00 73.31 98 ASN A CA 1
ATOM 751 C C . ASN A 1 98 ? -20.943 -7.627 8.993 1.00 73.31 98 ASN A C 1
ATOM 753 O O . ASN A 1 98 ? -22.154 -7.431 9.067 1.00 73.31 98 ASN A O 1
ATOM 757 N N . LYS A 1 99 ? -20.104 -7.242 9.961 1.00 69.06 99 LYS A N 1
ATOM 758 C CA . LYS A 1 99 ? -20.584 -6.649 11.215 1.00 69.06 99 LYS A CA 1
ATOM 759 C C . LYS A 1 99 ? -21.150 -5.253 11.039 1.00 69.06 99 LYS A C 1
ATOM 761 O O . LYS A 1 99 ? -22.220 -4.970 11.564 1.00 69.06 99 LYS A O 1
ATOM 766 N N . LEU A 1 100 ? -20.512 -4.410 10.236 1.00 68.94 100 LEU A N 1
ATOM 767 C CA . LEU A 1 100 ? -21.059 -3.093 9.912 1.00 68.94 100 LEU A CA 1
ATOM 768 C C . LEU A 1 100 ? -22.444 -3.185 9.247 1.00 68.94 100 LEU A C 1
ATOM 770 O O . LEU A 1 100 ? -23.341 -2.415 9.587 1.00 68.94 100 LEU A O 1
ATOM 774 N N . LYS A 1 101 ? -22.650 -4.175 8.365 1.00 70.25 101 LYS A N 1
ATOM 775 C CA . LYS A 1 101 ? -23.959 -4.461 7.754 1.00 70.25 101 LYS A CA 1
ATOM 776 C C . LYS A 1 101 ? -24.983 -4.991 8.761 1.00 70.25 101 LYS A C 1
ATOM 778 O O . LYS A 1 101 ? -26.120 -4.536 8.741 1.00 70.25 101 LYS A O 1
ATOM 783 N N . GLU A 1 102 ? -24.597 -5.932 9.624 1.00 66.88 102 GLU A N 1
ATOM 784 C CA . GLU A 1 102 ? -25.478 -6.503 10.659 1.00 66.88 102 GLU A CA 1
ATOM 785 C C . GLU A 1 102 ? -25.961 -5.450 11.656 1.00 66.88 102 GLU A C 1
ATOM 787 O O . GLU A 1 102 ? -27.113 -5.470 12.084 1.00 66.88 102 GLU A O 1
ATOM 792 N N . LEU A 1 103 ? -25.078 -4.525 12.022 1.00 62.66 103 LEU A N 1
ATOM 793 C CA . LEU A 1 103 ? -25.352 -3.540 13.056 1.00 62.66 103 LEU A CA 1
ATOM 794 C C . LEU A 1 103 ? -26.150 -2.336 12.526 1.00 62.66 103 LEU A C 1
ATOM 796 O O . LEU A 1 103 ? -26.642 -1.539 13.320 1.00 62.66 103 LEU A O 1
ATOM 800 N N . ASN A 1 104 ? -26.298 -2.199 11.199 1.00 61.03 104 ASN A N 1
ATOM 801 C CA . ASN A 1 104 ? -26.877 -1.021 10.537 1.00 61.03 104 ASN A CA 1
ATOM 802 C C . ASN A 1 104 ? -26.252 0.297 11.049 1.00 61.03 104 ASN A C 1
ATOM 804 O O . ASN A 1 104 ? -26.911 1.336 11.127 1.00 61.03 104 ASN A O 1
ATOM 808 N N . ILE A 1 105 ? -24.981 0.223 11.461 1.00 59.62 105 ILE A N 1
ATOM 809 C CA . ILE A 1 105 ? -24.244 1.326 12.069 1.00 59.62 105 ILE A CA 1
ATOM 810 C C . ILE A 1 105 ? -23.643 2.183 10.969 1.00 59.62 105 ILE A C 1
ATOM 812 O O . ILE A 1 105 ? -23.078 1.674 10.003 1.00 59.62 105 ILE A O 1
ATOM 816 N N . ASP A 1 106 ? -23.797 3.491 11.171 1.00 64.69 106 ASP A N 1
ATOM 817 C CA . ASP A 1 106 ? -23.206 4.599 10.430 1.00 64.69 106 ASP A CA 1
ATOM 818 C C . ASP A 1 106 ? -22.810 4.266 8.982 1.00 64.69 106 ASP A C 1
ATOM 820 O O . ASP A 1 106 ? -21.700 3.808 8.673 1.00 64.69 106 ASP A O 1
ATOM 824 N N . LEU A 1 107 ? -23.747 4.553 8.074 1.00 70.75 107 LEU A N 1
ATOM 825 C CA . LEU A 1 107 ? -23.564 4.446 6.628 1.00 70.75 107 LEU A CA 1
ATOM 826 C C . LEU A 1 107 ? -22.270 5.128 6.155 1.00 70.75 107 LEU A C 1
ATOM 828 O O . LEU A 1 107 ? -21.698 4.699 5.152 1.00 70.75 107 LEU A O 1
ATOM 832 N N . LEU A 1 108 ? -21.782 6.152 6.867 1.00 77.94 108 LEU A N 1
ATOM 833 C CA . LEU A 1 108 ? -20.571 6.873 6.501 1.00 77.94 108 LEU A CA 1
ATOM 834 C C . LEU A 1 108 ? -19.298 6.059 6.763 1.00 77.94 108 LEU A C 1
ATOM 836 O O . LEU A 1 108 ? -18.467 5.960 5.858 1.00 77.94 108 LEU A O 1
ATOM 840 N N . LEU A 1 109 ? -19.127 5.475 7.956 1.00 79.00 109 LEU A N 1
ATOM 841 C CA . LEU A 1 109 ? -17.951 4.648 8.268 1.00 79.00 109 LEU A CA 1
ATOM 842 C C . LEU A 1 109 ? -17.930 3.404 7.380 1.00 79.00 109 LEU A C 1
ATOM 844 O O . LEU A 1 109 ? -16.905 3.076 6.781 1.00 79.00 109 LEU A O 1
ATOM 848 N N . THR A 1 110 ? -19.092 2.766 7.235 1.00 79.38 110 THR A N 1
ATOM 849 C CA . THR A 1 110 ? -19.270 1.584 6.390 1.00 79.38 110 THR A CA 1
ATOM 850 C C . THR A 1 110 ? -18.927 1.877 4.936 1.00 79.38 110 THR A C 1
ATOM 852 O O . THR A 1 110 ? -18.134 1.152 4.338 1.00 79.38 110 THR A O 1
ATOM 855 N N . SER A 1 111 ? -19.449 2.971 4.372 1.00 84.19 111 SER A N 1
ATOM 856 C CA . SER A 1 111 ? -19.133 3.372 2.997 1.00 84.19 111 SER A CA 1
ATOM 857 C C . SER A 1 111 ? -17.651 3.696 2.810 1.00 84.19 111 SER A C 1
ATOM 859 O O . SER A 1 111 ? -17.106 3.422 1.743 1.00 84.19 111 SER A O 1
ATOM 861 N N . ARG A 1 112 ? -16.988 4.280 3.815 1.00 85.75 112 ARG A N 1
ATOM 862 C CA . ARG A 1 112 ? -15.556 4.606 3.743 1.00 85.75 112 ARG A CA 1
ATOM 863 C C . ARG A 1 112 ? -14.685 3.367 3.767 1.00 85.75 112 ARG A C 1
ATOM 865 O O . ARG A 1 112 ? -13.770 3.263 2.959 1.00 85.75 112 ARG A O 1
ATOM 872 N N . LEU A 1 113 ? -14.948 2.444 4.685 1.00 86.50 113 LEU A N 1
ATOM 873 C CA . LEU A 1 113 ? -14.177 1.208 4.765 1.00 86.50 113 LEU A CA 1
ATOM 874 C C . LEU A 1 113 ? -14.412 0.349 3.518 1.00 86.50 113 LEU A C 1
ATOM 876 O O . LEU A 1 113 ? -13.452 -0.168 2.956 1.00 86.50 113 LEU A O 1
ATOM 880 N N . ASP A 1 114 ? -15.645 0.296 3.008 1.00 87.25 114 ASP A N 1
ATOM 881 C CA . ASP A 1 114 ? -15.949 -0.348 1.727 1.00 87.25 114 ASP A CA 1
ATOM 882 C C . ASP A 1 114 ? -15.155 0.267 0.563 1.00 87.25 114 ASP A C 1
ATOM 884 O O . ASP A 1 114 ? -14.516 -0.455 -0.201 1.00 87.25 114 ASP A O 1
ATOM 888 N N . GLU A 1 115 ? -15.138 1.600 0.447 1.00 90.75 115 GLU A N 1
ATOM 889 C CA . GLU A 1 115 ? -14.341 2.299 -0.568 1.00 90.75 115 GLU A CA 1
ATOM 890 C C . GLU A 1 115 ? -12.842 2.016 -0.407 1.00 90.75 115 GLU A C 1
ATOM 892 O O . GLU A 1 115 ? -12.166 1.714 -1.391 1.00 90.75 115 GLU A O 1
ATOM 897 N N . PHE A 1 116 ? -12.321 2.065 0.822 1.00 91.88 116 PHE A N 1
ATOM 898 C CA . PHE A 1 116 ? -10.921 1.769 1.118 1.00 91.88 116 PHE A CA 1
ATOM 899 C C . PHE A 1 116 ? -10.526 0.368 0.640 1.00 91.88 116 PHE A C 1
ATOM 901 O O . PHE A 1 116 ? -9.534 0.216 -0.074 1.00 91.88 116 PHE A O 1
ATOM 908 N N . PHE A 1 117 ? -11.323 -0.647 0.975 1.00 89.50 117 PHE A N 1
ATOM 909 C CA . PHE A 1 117 ? -11.025 -2.016 0.577 1.00 89.50 117 PHE A CA 1
ATOM 910 C C . PHE A 1 117 ? -11.189 -2.248 -0.928 1.00 89.50 117 PHE A C 1
ATOM 912 O O . PHE A 1 117 ? -10.359 -2.932 -1.518 1.00 89.50 117 PHE A O 1
ATOM 919 N N . LYS A 1 118 ? -12.183 -1.628 -1.578 1.00 92.75 118 LYS A N 1
ATOM 920 C CA . LYS A 1 118 ? -12.329 -1.669 -3.047 1.00 92.75 118 LYS A CA 1
ATOM 921 C C . LYS A 1 118 ? -11.123 -1.075 -3.772 1.00 92.75 118 LYS A C 1
ATOM 923 O O . LYS A 1 118 ? -10.709 -1.568 -4.821 1.00 92.75 118 LYS A O 1
ATOM 928 N N . LEU A 1 119 ? -10.555 0.002 -3.230 1.00 94.31 119 LEU A N 1
ATOM 929 C CA . LEU A 1 119 ? -9.321 0.589 -3.750 1.00 94.31 119 LEU A CA 1
ATOM 930 C C . LEU A 1 119 ? -8.127 -0.360 -3.561 1.00 94.31 119 LEU A C 1
ATOM 932 O O . LEU A 1 119 ? -7.317 -0.479 -4.480 1.00 94.31 119 LEU A O 1
ATOM 936 N N . GLY A 1 120 ? -8.061 -1.061 -2.423 1.00 90.69 120 GLY A N 1
ATOM 937 C CA . GLY A 1 120 ? -7.083 -2.122 -2.162 1.00 90.69 120 GLY A CA 1
ATOM 938 C C . GLY A 1 120 ? -7.150 -3.253 -3.192 1.00 90.69 120 GLY A C 1
ATOM 939 O O . GLY A 1 120 ? -6.157 -3.518 -3.859 1.00 90.69 120 GLY A O 1
ATOM 940 N N . GLU A 1 121 ? -8.336 -3.820 -3.435 1.00 91.19 121 GLU A N 1
ATOM 941 C CA . GLU A 1 121 ? -8.540 -4.874 -4.448 1.00 91.19 121 GLU A CA 1
ATOM 942 C C . GLU A 1 121 ? -8.084 -4.440 -5.847 1.00 91.19 121 GLU A C 1
ATOM 944 O O . GLU A 1 121 ? -7.475 -5.203 -6.599 1.00 91.19 121 GLU A O 1
ATOM 949 N N . LYS A 1 122 ? -8.374 -3.187 -6.217 1.00 94.06 122 LYS A N 1
ATOM 950 C CA . LYS A 1 122 ? -7.942 -2.636 -7.504 1.00 94.06 122 LYS A CA 1
ATOM 951 C C . LYS A 1 122 ? -6.419 -2.548 -7.598 1.00 94.06 122 LYS A C 1
ATOM 953 O O . LYS A 1 122 ? -5.858 -2.760 -8.674 1.00 94.06 122 LYS A O 1
ATOM 958 N N . LEU A 1 123 ? -5.758 -2.206 -6.496 1.00 93.62 123 LEU A N 1
ATOM 959 C CA . LEU A 1 123 ? -4.307 -2.147 -6.433 1.00 93.62 123 LEU A CA 1
ATOM 960 C C . LEU A 1 123 ? -3.683 -3.545 -6.489 1.00 93.62 123 LEU A C 1
ATOM 962 O O . LEU A 1 123 ? -2.710 -3.728 -7.217 1.00 93.62 123 LEU A O 1
ATOM 966 N N . ASP A 1 124 ? -4.273 -4.518 -5.797 1.00 89.31 124 ASP A N 1
ATOM 967 C CA . ASP A 1 124 ? -3.859 -5.924 -5.844 1.00 89.31 124 ASP A CA 1
ATOM 968 C C . ASP A 1 124 ? -3.955 -6.474 -7.265 1.00 89.31 124 ASP A C 1
ATOM 970 O O . ASP A 1 124 ? -2.992 -7.045 -7.770 1.00 89.31 124 ASP A O 1
ATOM 974 N N . PHE A 1 125 ? -5.040 -6.165 -7.980 1.00 92.69 125 PHE A N 1
ATOM 975 C CA . PHE A 1 125 ? -5.165 -6.509 -9.394 1.00 92.69 125 PHE A CA 1
ATOM 976 C C . PHE A 1 125 ? -4.025 -5.927 -10.248 1.00 92.69 125 PHE A C 1
ATOM 978 O O . PHE A 1 125 ? -3.499 -6.606 -11.132 1.00 92.69 125 PHE A O 1
ATOM 985 N N . TYR A 1 126 ? -3.618 -4.672 -10.020 1.00 94.56 126 TYR A N 1
ATOM 986 C CA . TYR A 1 126 ? -2.450 -4.115 -10.711 1.00 94.56 126 TYR A CA 1
ATOM 987 C C . TYR A 1 126 ? -1.159 -4.826 -10.306 1.00 94.56 126 TYR A C 1
ATOM 989 O O . TYR A 1 126 ? -0.314 -5.066 -11.168 1.00 94.56 126 TYR A O 1
ATOM 997 N N . TYR A 1 127 ? -1.015 -5.196 -9.037 1.00 92.50 127 TYR A N 1
ATOM 998 C CA . TYR A 1 127 ? 0.168 -5.882 -8.536 1.00 92.50 127 TYR A CA 1
ATOM 999 C C . TYR A 1 127 ? 0.306 -7.302 -9.104 1.00 92.50 127 TYR A C 1
ATOM 1001 O O . TYR A 1 127 ? 1.395 -7.708 -9.505 1.00 92.50 127 TYR A O 1
ATOM 1009 N N . ASP A 1 128 ? -0.796 -8.028 -9.273 1.00 90.31 128 ASP A N 1
ATOM 1010 C CA . ASP A 1 128 ? -0.796 -9.315 -9.971 1.00 90.31 128 ASP A CA 1
ATOM 1011 C C . ASP A 1 128 ? -0.348 -9.165 -11.427 1.00 90.31 128 ASP A C 1
ATOM 1013 O O . ASP A 1 128 ? 0.487 -9.928 -11.916 1.00 90.31 128 ASP A O 1
ATOM 1017 N N . ARG A 1 129 ? -0.802 -8.110 -12.113 1.00 91.50 129 ARG A N 1
ATOM 1018 C CA . ARG A 1 129 ? -0.316 -7.795 -13.466 1.00 91.50 129 ARG A CA 1
ATOM 1019 C C . ARG A 1 129 ? 1.148 -7.396 -13.490 1.00 91.50 129 ARG A C 1
ATOM 1021 O O . ARG A 1 129 ? 1.831 -7.719 -14.456 1.00 91.50 129 ARG A O 1
ATOM 1028 N N . PHE A 1 130 ? 1.641 -6.725 -12.455 1.00 90.81 130 PHE A N 1
ATOM 1029 C CA . PHE A 1 130 ? 3.063 -6.442 -12.303 1.00 90.81 130 PHE A CA 1
ATOM 1030 C C . PHE A 1 130 ? 3.877 -7.741 -12.231 1.00 90.81 130 PHE A C 1
ATOM 1032 O O . PHE A 1 130 ? 4.826 -7.887 -13.005 1.00 90.81 130 PHE A O 1
ATOM 1039 N N . LYS A 1 131 ? 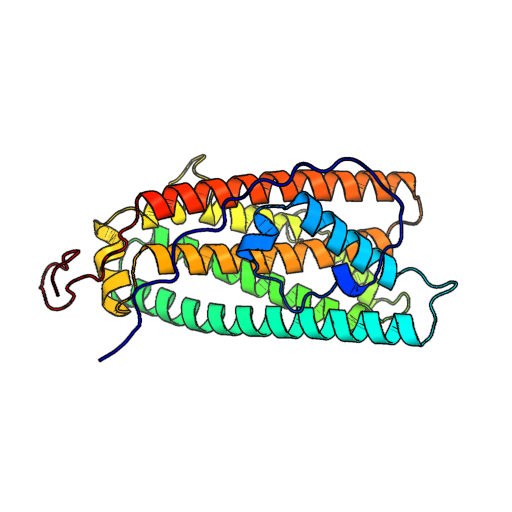3.455 -8.705 -11.395 1.00 86.88 131 LYS A N 1
ATOM 1040 C CA . LYS A 1 131 ? 4.075 -10.040 -11.275 1.00 86.88 131 LYS A CA 1
ATOM 1041 C C . LYS A 1 131 ? 4.150 -10.773 -12.625 1.00 86.88 131 LYS A C 1
ATOM 1043 O O . LYS A 1 131 ? 5.123 -11.465 -12.896 1.00 86.88 131 LYS A O 1
ATOM 1048 N N . GLU A 1 132 ? 3.177 -10.572 -13.511 1.00 87.00 132 GLU A N 1
ATOM 1049 C CA . GLU A 1 132 ? 3.186 -11.162 -14.859 1.00 87.00 132 GLU A CA 1
ATOM 1050 C C . GLU A 1 132 ? 4.170 -10.487 -15.835 1.00 87.00 132 GLU A C 1
ATOM 1052 O O . GLU A 1 132 ? 4.628 -11.129 -16.782 1.00 87.00 132 GLU A O 1
ATOM 1057 N N . VAL A 1 133 ? 4.467 -9.190 -15.669 1.00 87.44 133 VAL A N 1
ATOM 1058 C CA . VAL A 1 133 ? 5.178 -8.400 -16.695 1.00 87.44 133 VAL A CA 1
ATOM 1059 C C . VAL A 1 133 ? 6.591 -7.964 -16.316 1.00 87.44 133 VAL A C 1
ATOM 1061 O O . VAL A 1 133 ? 7.324 -7.544 -17.216 1.00 87.44 133 VAL A O 1
ATOM 1064 N N . TYR A 1 134 ? 6.993 -8.050 -15.045 1.00 81.38 134 TYR A N 1
ATOM 1065 C CA . TYR A 1 134 ? 8.268 -7.482 -14.582 1.00 81.38 134 TYR A CA 1
ATOM 1066 C C . TYR A 1 134 ? 9.514 -8.145 -15.199 1.00 81.38 134 TYR A C 1
ATOM 1068 O O . TYR A 1 134 ? 10.496 -7.450 -15.439 1.00 81.38 134 TYR A O 1
ATOM 1076 N N . ASP A 1 135 ? 9.458 -9.445 -15.523 1.00 74.94 135 ASP A N 1
ATOM 1077 C CA . ASP A 1 135 ? 10.541 -10.196 -16.198 1.00 74.94 135 ASP A CA 1
ATOM 1078 C C . ASP A 1 135 ? 10.345 -10.260 -17.732 1.00 74.94 135 ASP A C 1
ATOM 1080 O O . ASP A 1 135 ? 11.028 -10.981 -18.461 1.00 74.94 135 ASP A O 1
ATOM 1084 N N . THR A 1 136 ? 9.367 -9.523 -18.276 1.00 72.94 136 THR A N 1
ATOM 1085 C CA . THR A 1 136 ? 9.098 -9.557 -19.719 1.00 72.94 136 THR A CA 1
ATOM 1086 C C . THR A 1 136 ? 9.955 -8.541 -20.466 1.00 72.94 136 THR A C 1
ATOM 1088 O O . THR A 1 136 ? 9.975 -7.348 -20.158 1.00 72.94 136 THR A O 1
ATOM 1091 N N . LYS A 1 137 ? 10.620 -8.989 -21.541 1.00 70.75 137 LYS A N 1
ATOM 1092 C CA . LYS A 1 137 ? 11.210 -8.069 -22.528 1.00 70.75 137 LYS A CA 1
ATOM 1093 C C . LYS A 1 137 ? 10.128 -7.135 -23.063 1.00 70.75 137 LYS A C 1
ATOM 1095 O O . LYS A 1 137 ? 8.978 -7.546 -23.189 1.00 70.75 137 LYS A O 1
ATOM 1100 N N . TYR A 1 138 ? 10.515 -5.907 -23.421 1.00 70.75 138 TYR A N 1
ATOM 1101 C CA . TYR A 1 138 ? 9.610 -4.816 -23.801 1.00 70.75 138 TYR A CA 1
ATOM 1102 C C . TYR A 1 138 ? 8.454 -5.264 -24.717 1.00 70.75 138 TYR A C 1
ATOM 1104 O O . TYR A 1 138 ? 8.587 -5.354 -25.939 1.00 70.75 138 TYR A O 1
ATOM 1112 N N . SER A 1 139 ? 7.304 -5.552 -24.105 1.00 83.00 139 SER A N 1
ATOM 1113 C CA . SER A 1 139 ? 6.164 -6.211 -24.741 1.00 83.00 139 SER A CA 1
ATOM 1114 C C . SER A 1 139 ? 4.964 -5.269 -24.838 1.00 83.00 139 SER A C 1
ATOM 1116 O O . SER A 1 139 ? 4.908 -4.202 -24.219 1.00 83.00 139 SER A O 1
ATOM 1118 N N . ARG A 1 140 ? 3.955 -5.656 -25.628 1.00 88.50 140 ARG A N 1
ATOM 1119 C CA . ARG A 1 140 ? 2.663 -4.950 -25.631 1.00 88.50 140 ARG A CA 1
ATOM 1120 C C . ARG A 1 140 ? 2.009 -4.988 -24.244 1.00 88.50 140 ARG A C 1
ATOM 1122 O O . ARG A 1 140 ? 1.412 -3.991 -23.852 1.00 88.50 140 ARG A O 1
ATOM 1129 N N . ALA A 1 141 ? 2.156 -6.099 -23.520 1.00 88.50 141 ALA A N 1
ATOM 1130 C CA . ALA A 1 141 ? 1.647 -6.259 -22.162 1.00 88.50 141 ALA A CA 1
ATOM 1131 C C . ALA A 1 141 ? 2.303 -5.256 -21.201 1.00 88.50 141 ALA A C 1
ATOM 1133 O O . ALA A 1 141 ? 1.587 -4.497 -20.555 1.00 88.50 141 ALA A O 1
ATOM 1134 N N . LEU A 1 142 ? 3.637 -5.146 -21.220 1.00 89.94 142 LEU A N 1
ATOM 1135 C CA . LEU A 1 142 ? 4.378 -4.170 -20.415 1.00 89.94 142 LEU A CA 1
ATOM 1136 C C . LEU A 1 142 ? 3.936 -2.727 -20.706 1.00 89.94 142 LEU A C 1
ATOM 1138 O O . LEU A 1 142 ? 3.670 -1.956 -19.788 1.00 89.94 142 LEU A O 1
ATOM 1142 N N . ARG A 1 143 ? 3.790 -2.352 -21.985 1.00 90.56 143 ARG A 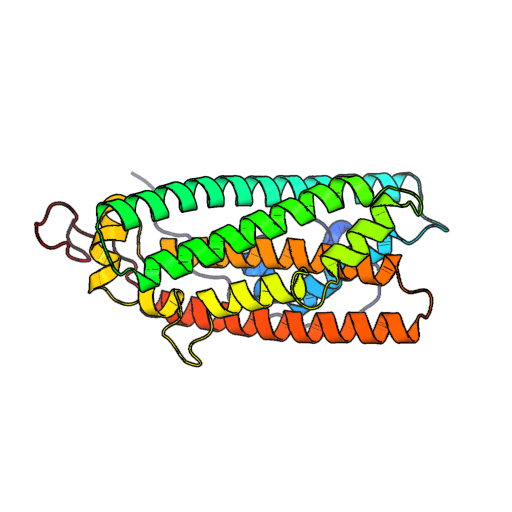N 1
ATOM 1143 C CA . ARG A 1 143 ? 3.314 -1.004 -22.349 1.00 90.56 143 ARG A CA 1
ATOM 1144 C C . ARG A 1 143 ? 1.900 -0.718 -21.849 1.00 90.56 143 ARG A C 1
ATOM 1146 O O . ARG A 1 143 ? 1.622 0.406 -21.440 1.00 90.56 143 ARG A O 1
ATOM 1153 N N . ASN A 1 144 ? 1.005 -1.699 -21.925 1.00 92.69 144 ASN A N 1
ATOM 1154 C CA . ASN A 1 144 ? -0.359 -1.548 -21.423 1.00 92.69 144 ASN A CA 1
ATOM 1155 C C . ASN A 1 144 ? -0.369 -1.421 -19.898 1.00 92.69 144 ASN A C 1
ATOM 1157 O O . ASN A 1 144 ? -1.045 -0.542 -19.376 1.00 92.69 144 ASN A O 1
ATOM 1161 N N . PHE A 1 145 ? 0.425 -2.239 -19.207 1.00 94.38 145 PHE A N 1
ATOM 1162 C CA . PHE A 1 145 ? 0.600 -2.166 -17.761 1.00 94.38 145 PHE A CA 1
ATOM 1163 C C . PHE A 1 145 ? 1.079 -0.777 -17.314 1.00 94.38 145 PHE A C 1
ATOM 1165 O O . PHE A 1 145 ? 0.418 -0.143 -16.495 1.00 94.38 145 PHE A O 1
ATOM 1172 N N . ILE A 1 146 ? 2.152 -0.254 -17.923 1.00 94.06 146 ILE A N 1
ATOM 1173 C CA . ILE A 1 146 ? 2.690 1.084 -17.620 1.00 94.06 146 ILE A CA 1
ATOM 1174 C C . ILE A 1 146 ? 1.613 2.163 -17.788 1.00 94.06 146 ILE A C 1
ATOM 1176 O O . ILE A 1 146 ? 1.458 3.022 -16.923 1.00 94.06 146 ILE A O 1
ATOM 1180 N N . LYS A 1 147 ? 0.831 2.110 -18.877 1.00 94.38 147 LYS A N 1
ATOM 1181 C CA . LYS A 1 147 ? -0.267 3.063 -19.114 1.00 94.38 147 LYS A CA 1
ATOM 1182 C C . LYS A 1 147 ? -1.345 2.998 -18.032 1.00 94.38 147 LYS A C 1
ATOM 1184 O O . LYS A 1 147 ? -1.856 4.043 -17.641 1.00 94.38 147 LYS A O 1
ATOM 1189 N N . SER A 1 148 ? -1.693 1.800 -17.565 1.00 94.88 148 SER A N 1
ATOM 1190 C CA . SER A 1 148 ? -2.688 1.616 -16.506 1.00 94.88 148 SER A CA 1
ATOM 1191 C C . SER A 1 148 ? -2.180 2.141 -15.164 1.00 94.88 148 SER A C 1
ATOM 1193 O O . SER A 1 148 ? -2.856 2.950 -14.533 1.00 94.88 148 SER A O 1
ATOM 1195 N N . VAL A 1 149 ? -0.965 1.750 -14.764 1.00 95.00 149 VAL A N 1
ATOM 1196 C CA . VAL A 1 149 ? -0.340 2.168 -13.498 1.00 95.00 149 VAL A CA 1
ATOM 1197 C C . VAL A 1 149 ? -0.176 3.681 -13.423 1.00 95.00 149 VAL A C 1
ATOM 1199 O O . VAL A 1 149 ? -0.482 4.276 -12.392 1.00 95.00 149 VAL A O 1
ATOM 1202 N N . ARG A 1 150 ? 0.242 4.312 -14.524 1.00 93.62 150 ARG A N 1
ATOM 1203 C CA . ARG A 1 150 ? 0.522 5.753 -14.583 1.00 93.62 150 ARG A CA 1
ATOM 1204 C C . ARG A 1 150 ? -0.661 6.605 -15.053 1.00 93.62 150 ARG A C 1
ATOM 1206 O O . ARG A 1 150 ? -0.486 7.784 -15.355 1.00 93.62 150 ARG A O 1
ATOM 1213 N N . SER A 1 151 ? -1.865 6.036 -15.132 1.00 94.00 151 SER A N 1
ATOM 1214 C CA . SER A 1 151 ? -3.075 6.796 -15.460 1.00 94.00 151 SER A CA 1
ATOM 1215 C C . SER A 1 151 ? -3.326 7.903 -14.426 1.00 94.00 151 SER A C 1
ATOM 1217 O O . SER A 1 151 ? -3.287 7.663 -13.221 1.00 94.00 151 SER A O 1
ATOM 1219 N N . LEU A 1 152 ? -3.620 9.123 -14.887 1.00 87.44 152 LEU A N 1
ATOM 1220 C CA . LEU A 1 152 ? -3.812 10.283 -14.005 1.00 87.44 152 LEU A CA 1
ATOM 1221 C C . LEU A 1 152 ? -5.045 10.157 -13.098 1.00 87.44 152 LEU A C 1
ATOM 1223 O O . LEU A 1 152 ? -5.050 10.689 -11.992 1.00 87.44 152 LEU A O 1
ATOM 1227 N N . THR A 1 153 ? -6.092 9.478 -13.566 1.00 87.31 153 THR A N 1
ATOM 1228 C CA . THR A 1 153 ? -7.380 9.383 -12.860 1.00 87.31 153 THR A CA 1
ATOM 1229 C C . THR A 1 153 ? -7.561 8.055 -12.135 1.00 87.31 153 THR A C 1
ATOM 1231 O O . THR A 1 153 ? -8.155 8.011 -11.060 1.00 87.31 153 THR A O 1
ATOM 1234 N N . GLU A 1 154 ? -7.027 6.979 -12.713 1.00 90.00 154 GLU A N 1
ATOM 1235 C CA . GLU A 1 154 ? -7.282 5.598 -12.284 1.00 90.00 154 GLU A CA 1
ATOM 1236 C C . GLU A 1 154 ? -5.997 4.787 -12.053 1.00 90.00 154 GLU A C 1
ATOM 1238 O O . GLU A 1 154 ? -6.053 3.568 -11.867 1.00 90.00 154 GLU A O 1
ATOM 1243 N N . GLY A 1 155 ? -4.841 5.450 -12.100 1.00 93.81 155 GLY A N 1
ATOM 1244 C CA . GLY A 1 155 ? -3.545 4.841 -11.838 1.00 93.81 155 GLY A CA 1
ATOM 1245 C C . GLY A 1 155 ? -3.241 4.715 -10.352 1.00 93.81 155 GLY A C 1
ATOM 1246 O O . GLY A 1 155 ? -3.969 5.209 -9.487 1.00 93.81 155 GLY A O 1
ATOM 1247 N N . VAL A 1 156 ? -2.119 4.068 -10.061 1.00 95.31 156 VAL A N 1
ATOM 1248 C CA . VAL A 1 156 ? -1.670 3.731 -8.705 1.00 95.31 156 VAL A CA 1
ATOM 1249 C C . VAL A 1 156 ? -1.617 4.963 -7.806 1.00 95.31 156 VAL A C 1
ATOM 1251 O O . VAL A 1 156 ? -2.172 4.950 -6.710 1.00 95.31 156 VAL A O 1
ATOM 1254 N N . ARG A 1 157 ? -1.040 6.071 -8.283 1.00 93.62 157 ARG A N 1
ATOM 1255 C CA . ARG A 1 157 ? -0.951 7.310 -7.498 1.00 93.62 157 ARG A CA 1
ATOM 1256 C C . ARG A 1 157 ? -2.326 7.867 -7.114 1.00 93.62 157 ARG A C 1
ATOM 1258 O O . ARG A 1 157 ? -2.499 8.350 -5.992 1.00 93.62 157 ARG A O 1
ATOM 1265 N N . ALA A 1 158 ? -3.300 7.800 -8.023 1.00 93.69 158 ALA A N 1
ATOM 1266 C CA . ALA A 1 158 ? -4.662 8.262 -7.768 1.00 93.69 158 ALA A CA 1
ATOM 1267 C C . ALA A 1 158 ? -5.369 7.359 -6.746 1.00 93.69 158 ALA A C 1
ATOM 1269 O O . ALA A 1 158 ? -6.011 7.865 -5.825 1.00 93.69 158 ALA A O 1
ATOM 1270 N N . ILE A 1 159 ? -5.196 6.038 -6.868 1.00 95.56 159 ILE A N 1
ATOM 1271 C CA . ILE A 1 159 ? -5.720 5.040 -5.925 1.00 95.56 159 ILE A CA 1
ATOM 1272 C C . ILE A 1 159 ? -5.151 5.278 -4.523 1.00 95.56 159 ILE A C 1
ATOM 1274 O O . ILE A 1 159 ? -5.923 5.483 -3.589 1.00 95.56 159 ILE A O 1
ATOM 1278 N N . LEU A 1 160 ? -3.824 5.347 -4.380 1.00 94.62 160 LEU A N 1
ATOM 1279 C CA . LEU A 1 160 ? -3.166 5.578 -3.090 1.00 94.62 160 LEU A CA 1
ATOM 1280 C C . LEU A 1 160 ? -3.610 6.897 -2.454 1.00 94.62 160 LEU A C 1
ATOM 1282 O O . LEU A 1 160 ? -3.933 6.944 -1.272 1.00 94.62 160 LEU A O 1
ATOM 1286 N N . THR A 1 161 ? -3.706 7.967 -3.245 1.00 93.38 161 THR A N 1
ATOM 1287 C CA . THR A 1 161 ? -4.204 9.260 -2.752 1.00 93.38 161 THR A CA 1
ATOM 1288 C C . THR A 1 161 ? -5.624 9.139 -2.195 1.00 93.38 161 THR A C 1
ATOM 1290 O O . THR A 1 161 ? -5.907 9.678 -1.125 1.00 93.38 161 THR A O 1
ATOM 1293 N N . LYS A 1 162 ? -6.517 8.417 -2.884 1.00 93.19 162 LYS A N 1
ATOM 1294 C CA . LYS A 1 162 ? -7.880 8.164 -2.396 1.00 93.19 162 LYS A CA 1
ATOM 1295 C C . LYS A 1 162 ? -7.864 7.328 -1.111 1.00 93.19 162 LYS A C 1
ATOM 1297 O O . LYS A 1 162 ? -8.486 7.747 -0.144 1.00 93.19 162 LYS A O 1
ATOM 1302 N N . MET A 1 163 ? -7.085 6.244 -1.047 1.00 93.81 163 MET A N 1
ATOM 1303 C CA . MET A 1 163 ? -6.953 5.411 0.161 1.00 93.81 163 MET A CA 1
ATOM 1304 C C . MET A 1 163 ? -6.484 6.223 1.378 1.00 93.81 163 MET A C 1
ATOM 1306 O O . MET A 1 163 ? -7.104 6.166 2.442 1.00 93.81 163 MET A O 1
ATOM 1310 N N . HIS A 1 164 ? -5.442 7.043 1.207 1.00 92.31 164 HIS A N 1
ATOM 1311 C CA . HIS A 1 164 ? -4.953 7.952 2.249 1.00 92.31 164 HIS A CA 1
ATOM 1312 C C . HIS A 1 164 ? -6.016 8.955 2.681 1.00 92.31 164 HIS A C 1
ATOM 1314 O O . HIS A 1 164 ? -6.180 9.194 3.878 1.00 92.31 164 HIS A O 1
ATOM 1320 N N . ASN A 1 165 ? -6.757 9.532 1.734 1.00 90.62 165 ASN A N 1
ATOM 1321 C CA . ASN A 1 165 ? -7.823 10.475 2.052 1.00 90.62 165 ASN A CA 1
ATOM 1322 C C . ASN A 1 165 ? -8.969 9.821 2.829 1.00 90.62 165 ASN A C 1
ATOM 1324 O O . ASN A 1 165 ? -9.499 10.434 3.752 1.00 90.62 165 ASN A O 1
ATOM 1328 N N . THR A 1 166 ? -9.315 8.579 2.498 1.00 89.69 166 THR A N 1
ATOM 1329 C CA . THR A 1 166 ? -10.369 7.823 3.178 1.00 89.69 166 THR A CA 1
ATOM 1330 C C . THR A 1 166 ? -10.008 7.520 4.633 1.00 89.69 166 THR A C 1
ATOM 1332 O O . THR A 1 166 ? -10.852 7.698 5.518 1.00 89.69 166 THR A O 1
ATOM 1335 N N . LEU A 1 167 ? -8.758 7.123 4.903 1.00 88.25 167 LEU A N 1
ATOM 1336 C CA . LEU A 1 167 ? -8.332 6.730 6.251 1.00 88.25 167 LEU A CA 1
ATOM 1337 C C . LEU A 1 167 ? -7.796 7.864 7.123 1.00 88.25 167 LEU A C 1
ATOM 1339 O O . LEU A 1 167 ? -8.082 7.869 8.317 1.00 88.25 167 LEU A O 1
ATOM 1343 N N . SER A 1 168 ? -7.020 8.794 6.559 1.00 84.31 168 SER A N 1
ATOM 1344 C CA . SER A 1 168 ? -6.177 9.717 7.338 1.00 84.31 168 SER A CA 1
ATOM 1345 C C . SER A 1 168 ? -6.541 11.197 7.206 1.00 84.31 168 SER A C 1
ATOM 1347 O O . SER A 1 168 ? -6.163 11.987 8.068 1.00 84.31 168 SER A O 1
ATOM 1349 N N . ASN A 1 169 ? -7.247 11.610 6.148 1.00 79.69 169 ASN A N 1
ATOM 1350 C CA . ASN A 1 169 ? -7.454 13.031 5.860 1.00 79.69 169 ASN A CA 1
ATOM 1351 C C . ASN A 1 169 ? -8.768 13.571 6.440 1.00 79.69 169 ASN A C 1
ATOM 1353 O O . ASN A 1 169 ? -9.854 13.141 6.064 1.00 79.69 169 ASN A O 1
ATOM 1357 N N . ASP A 1 170 ? -8.653 14.576 7.309 1.00 65.06 170 ASP A N 1
ATOM 1358 C CA . ASP A 1 170 ? -9.773 15.229 8.000 1.00 65.06 170 ASP A CA 1
ATOM 1359 C C . ASP A 1 170 ? -10.253 16.527 7.308 1.00 65.06 170 ASP A C 1
ATOM 1361 O O . ASP A 1 170 ? -11.041 17.273 7.888 1.00 65.06 170 ASP A O 1
ATOM 1365 N N . ARG A 1 171 ? -9.781 16.849 6.089 1.00 53.75 171 ARG A N 1
ATOM 1366 C CA . ARG A 1 171 ? -9.946 18.195 5.489 1.00 53.75 171 ARG A CA 1
ATOM 1367 C C . ARG A 1 171 ? -11.392 18.702 5.382 1.00 53.75 171 ARG A C 1
ATOM 1369 O O . ARG A 1 171 ? -11.595 19.906 5.478 1.00 53.75 171 ARG A O 1
ATOM 1376 N N . TRP A 1 172 ? -12.366 17.815 5.169 1.00 47.41 172 TRP A N 1
ATOM 1377 C CA . TRP A 1 172 ? -13.779 18.190 4.957 1.00 47.41 172 TRP A CA 1
ATOM 1378 C C . TRP A 1 172 ? -14.789 17.266 5.652 1.00 47.41 172 TRP A C 1
ATOM 1380 O O . TRP A 1 172 ? -15.946 17.629 5.831 1.00 47.41 172 TRP A O 1
ATOM 1390 N N . THR A 1 173 ? -14.356 16.078 6.066 1.00 59.09 173 THR A N 1
ATOM 1391 C CA . THR A 1 173 ? -15.162 15.036 6.717 1.00 59.09 173 THR A CA 1
ATOM 1392 C C . THR A 1 173 ? -14.271 14.292 7.703 1.00 59.09 173 THR A C 1
ATOM 1394 O O . THR A 1 173 ? -13.076 14.185 7.436 1.00 59.09 173 THR A O 1
ATOM 1397 N N . SER A 1 174 ? -14.816 13.753 8.799 1.00 68.81 174 SER A N 1
ATOM 1398 C CA . SER A 1 174 ? -14.034 12.905 9.707 1.00 68.81 174 SER A CA 1
ATOM 1399 C C . SER A 1 174 ? -13.449 11.714 8.943 1.00 68.81 174 SER A C 1
ATOM 1401 O O . SER A 1 174 ? -14.175 10.969 8.282 1.00 68.81 174 SER A O 1
ATOM 1403 N N . SER A 1 175 ? -12.131 11.553 9.006 1.00 83.25 175 SER A N 1
AT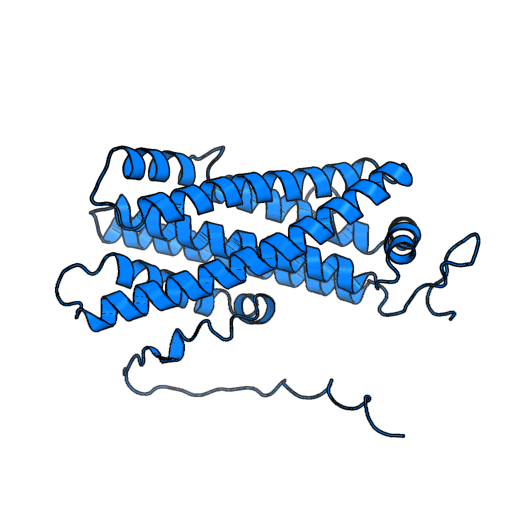OM 1404 C CA . SER A 1 175 ? -11.422 10.390 8.475 1.00 83.25 175 SER A CA 1
ATOM 1405 C C . SER A 1 175 ? -11.880 9.099 9.161 1.00 83.25 175 SER A C 1
ATOM 1407 O O . SER A 1 175 ? -12.398 9.143 10.282 1.00 83.25 175 SER A O 1
ATOM 1409 N N . ALA A 1 176 ? -11.686 7.939 8.519 1.00 84.06 176 ALA A N 1
ATOM 1410 C CA . ALA A 1 176 ? -12.043 6.662 9.143 1.00 84.06 176 ALA A CA 1
ATOM 1411 C C . ALA A 1 176 ? -11.306 6.466 10.479 1.00 84.06 176 ALA A C 1
ATOM 1413 O O . ALA A 1 176 ? -11.927 6.075 11.463 1.00 84.06 176 ALA A O 1
ATOM 1414 N N . PHE A 1 177 ? -10.023 6.846 10.563 1.00 87.31 177 PHE A N 1
ATOM 1415 C CA . PHE A 1 177 ? -9.282 6.814 11.825 1.00 87.31 177 PHE A CA 1
ATOM 1416 C C . PHE A 1 177 ? -9.911 7.687 12.905 1.00 87.31 177 PHE A C 1
ATOM 1418 O O . PHE A 1 177 ? -9.998 7.255 14.048 1.00 87.31 177 PHE A O 1
ATOM 1425 N N . ARG A 1 178 ? -10.396 8.887 12.570 1.00 84.88 178 ARG A N 1
ATOM 1426 C CA . ARG A 1 178 ? -11.091 9.738 13.541 1.00 84.88 178 ARG A CA 1
ATOM 1427 C C . ARG A 1 178 ? -12.417 9.127 13.996 1.00 84.88 178 ARG A C 1
ATOM 1429 O O . ARG A 1 178 ? -12.715 9.186 15.184 1.00 84.88 178 ARG A O 1
ATOM 1436 N N . GLN A 1 179 ? -13.198 8.552 13.086 1.00 82.50 179 GLN A N 1
ATOM 1437 C CA . GLN A 1 179 ? -14.468 7.896 13.429 1.00 82.50 179 GLN A CA 1
ATOM 1438 C C . GLN A 1 179 ? -14.247 6.678 14.337 1.00 82.50 179 GLN A C 1
ATOM 1440 O O . GLN A 1 179 ? -14.989 6.478 15.290 1.00 82.50 179 GLN A O 1
ATOM 1445 N N . LEU A 1 180 ? -13.156 5.939 14.126 1.00 81.19 180 LEU A N 1
ATOM 1446 C CA . LEU A 1 180 ? -12.744 4.814 14.972 1.00 81.19 180 LEU A CA 1
ATOM 1447 C C . LEU A 1 180 ? -12.215 5.221 16.360 1.00 81.19 180 LEU A C 1
ATOM 1449 O O . LEU A 1 180 ? -11.871 4.349 17.151 1.00 81.19 180 LEU A O 1
ATOM 1453 N N . THR A 1 181 ? -12.144 6.519 16.678 1.00 82.12 181 THR A N 1
ATOM 1454 C CA . THR A 1 181 ? -11.879 6.990 18.054 1.00 82.12 181 THR A CA 1
ATOM 1455 C C . THR A 1 181 ? -13.145 7.271 18.855 1.00 82.12 181 THR A C 1
ATOM 1457 O O . THR A 1 181 ? -13.056 7.624 20.027 1.00 82.12 181 THR A O 1
ATOM 1460 N N . ASP A 1 182 ? -14.320 7.174 18.234 1.00 78.38 182 ASP A N 1
ATOM 1461 C CA . ASP A 1 182 ? -15.583 7.454 18.899 1.00 78.38 182 ASP A CA 1
ATOM 1462 C C . ASP A 1 182 ? -16.188 6.164 19.477 1.00 78.38 182 ASP A C 1
ATOM 1464 O O . ASP A 1 182 ? -16.615 5.251 18.764 1.00 78.38 182 ASP A O 1
ATOM 1468 N N . ASN A 1 183 ? -16.220 6.111 20.809 1.00 69.69 183 ASN A N 1
ATOM 1469 C CA . ASN A 1 183 ? -16.663 4.962 21.596 1.00 69.69 183 ASN A CA 1
ATOM 1470 C C . ASN A 1 183 ? -18.109 4.538 21.320 1.00 69.69 183 ASN A C 1
ATOM 1472 O O . ASN A 1 183 ? -18.434 3.369 21.518 1.00 69.69 183 ASN A O 1
ATOM 1476 N N . THR A 1 184 ? -18.965 5.446 20.843 1.00 66.06 184 THR A N 1
ATOM 1477 C CA . THR A 1 184 ? -20.367 5.119 20.540 1.00 66.06 184 THR A CA 1
ATOM 1478 C C . THR A 1 184 ? -20.501 4.193 19.333 1.00 66.06 184 THR A C 1
ATOM 1480 O O . THR A 1 184 ? -21.379 3.334 19.309 1.00 66.06 184 THR A O 1
ATOM 1483 N N . PHE A 1 185 ? -19.598 4.312 18.359 1.00 63.91 185 PHE A N 1
ATOM 1484 C CA . PHE A 1 185 ? -19.610 3.495 17.145 1.00 63.91 185 PHE A CA 1
ATOM 1485 C C . PHE A 1 185 ? -18.824 2.202 17.323 1.00 63.91 185 PHE A C 1
ATOM 1487 O O . PHE A 1 185 ? -19.199 1.143 16.820 1.00 63.91 185 PHE A O 1
ATOM 1494 N N . VAL A 1 186 ? -17.716 2.290 18.052 1.00 67.44 186 VAL A N 1
ATOM 1495 C CA . VAL A 1 186 ? -16.709 1.235 18.090 1.00 67.44 186 VAL A CA 1
ATOM 1496 C C . VAL A 1 186 ? -17.034 0.147 19.118 1.00 67.44 186 VAL A C 1
ATOM 1498 O O . VAL A 1 186 ? -16.570 -0.979 18.957 1.00 67.44 186 VAL A O 1
ATOM 1501 N N . SER A 1 187 ? -17.878 0.431 20.116 1.00 65.25 187 SER A N 1
ATOM 1502 C CA . SER A 1 187 ? -18.339 -0.536 21.127 1.00 65.25 187 SER A CA 1
ATOM 1503 C C . SER A 1 187 ? -18.854 -1.840 20.507 1.00 65.25 187 SER A C 1
ATOM 1505 O O . SER A 1 187 ? -18.435 -2.937 20.870 1.00 65.25 187 SER A O 1
ATOM 1507 N N . SER A 1 188 ? -19.704 -1.713 19.494 1.00 65.00 188 SER A N 1
ATOM 1508 C CA . SER A 1 188 ? -20.307 -2.817 18.749 1.00 65.00 188 SER A CA 1
ATOM 1509 C C . SER A 1 188 ? -19.296 -3.595 17.888 1.00 65.00 188 SER A C 1
ATOM 1511 O O . SER A 1 188 ? -19.312 -4.828 17.856 1.00 65.00 188 SER A O 1
ATOM 1513 N N . LEU A 1 189 ? -18.371 -2.885 17.234 1.00 67.06 189 LEU A N 1
ATOM 1514 C CA . LEU A 1 189 ? -17.341 -3.459 16.371 1.00 67.06 189 LEU A CA 1
ATOM 1515 C C . LEU A 1 189 ? -16.298 -4.225 17.195 1.00 67.06 189 LEU A C 1
ATOM 1517 O O . LEU A 1 189 ? -15.972 -5.365 16.869 1.00 67.06 189 LEU A O 1
ATOM 1521 N N . VAL A 1 190 ? -15.834 -3.638 18.298 1.00 69.38 190 VAL A N 1
ATOM 1522 C CA . VAL A 1 190 ? -14.937 -4.275 19.273 1.00 69.38 190 VAL A CA 1
ATOM 1523 C C . VAL A 1 190 ? -15.579 -5.517 19.864 1.00 69.38 190 VAL A C 1
ATOM 1525 O O . VAL A 1 190 ? -14.947 -6.574 19.918 1.00 69.38 190 VAL A O 1
ATOM 1528 N N . CYS A 1 191 ? -16.851 -5.418 20.251 1.00 66.94 191 CYS A N 1
ATOM 1529 C CA . CYS A 1 191 ? -17.520 -6.516 20.922 1.00 66.94 191 CYS A CA 1
ATOM 1530 C C . CYS A 1 191 ? -17.866 -7.699 20.047 1.00 66.94 191 CYS A C 1
ATOM 1532 O O . CYS A 1 191 ? -17.868 -8.833 20.519 1.00 66.94 191 CYS A O 1
ATOM 1534 N N . SER A 1 192 ? -18.065 -7.459 18.757 1.00 63.03 192 SER A N 1
ATOM 1535 C CA . SER A 1 192 ? -18.213 -8.546 17.801 1.00 63.03 192 SER A CA 1
ATOM 1536 C C . SER A 1 192 ? -16.949 -9.403 17.642 1.00 63.03 192 SER A C 1
ATOM 1538 O O . SER A 1 192 ? -17.061 -10.546 17.208 1.00 63.03 192 SER A O 1
ATOM 1540 N N . ARG A 1 193 ? -15.766 -8.881 18.009 1.00 63.12 193 ARG A N 1
ATOM 1541 C CA . ARG A 1 193 ? -14.469 -9.539 17.772 1.00 63.12 193 ARG A CA 1
ATOM 1542 C C . ARG A 1 193 ? -13.673 -9.883 19.025 1.00 63.12 193 ARG A C 1
ATOM 1544 O O . ARG A 1 193 ? -12.679 -10.595 18.923 1.00 63.12 193 ARG A O 1
ATOM 1551 N N . GLY A 1 194 ? -14.024 -9.311 20.176 1.00 61.78 194 GLY A N 1
ATOM 1552 C CA . GLY A 1 194 ? -13.169 -9.360 21.366 1.00 61.78 194 GLY A CA 1
ATOM 1553 C C . GLY A 1 194 ? -11.789 -8.727 21.134 1.00 61.78 194 GLY A C 1
ATOM 1554 O O . GLY A 1 194 ? -10.811 -9.158 21.737 1.00 61.78 194 GLY A O 1
ATOM 1555 N N . ARG A 1 195 ? -11.682 -7.743 20.228 1.00 66.81 195 ARG A N 1
ATOM 1556 C CA . ARG A 1 195 ? -10.425 -7.052 19.881 1.00 66.81 195 ARG A CA 1
ATOM 1557 C C . ARG A 1 195 ? -10.473 -5.604 20.334 1.00 66.81 195 ARG A C 1
ATOM 1559 O O . ARG A 1 195 ? -11.504 -4.966 20.179 1.00 66.81 195 ARG A O 1
ATOM 1566 N N . SER A 1 196 ? -9.359 -5.064 20.823 1.00 72.31 196 SER A N 1
ATOM 1567 C CA . SER A 1 196 ? -9.292 -3.654 21.215 1.00 72.31 196 SER A CA 1
ATOM 1568 C C . SER A 1 196 ? -9.482 -2.717 20.015 1.00 72.31 196 SER A C 1
ATOM 1570 O O . SER A 1 196 ? -9.202 -3.060 18.862 1.00 72.31 196 SER A O 1
ATOM 1572 N N . GLN A 1 197 ? -9.932 -1.495 20.296 1.00 78.19 197 GLN A N 1
ATOM 1573 C CA . GLN A 1 197 ? -10.116 -0.447 19.289 1.00 78.19 197 GLN A CA 1
ATOM 1574 C C . GLN A 1 197 ? -8.816 -0.134 18.543 1.00 78.19 197 GLN A C 1
ATOM 1576 O O . GLN A 1 197 ? -8.807 0.057 17.325 1.00 78.19 197 GLN A O 1
ATOM 1581 N N . GLN A 1 198 ? -7.702 -0.123 19.277 1.00 77.06 198 GLN A N 1
ATOM 1582 C CA . GLN A 1 198 ? -6.382 0.115 18.707 1.00 77.06 198 GLN A CA 1
ATOM 1583 C C . GLN A 1 198 ? -5.985 -0.941 17.680 1.00 77.06 198 GLN A C 1
ATOM 1585 O O . GLN A 1 198 ? -5.403 -0.582 16.662 1.00 77.06 198 GLN A O 1
ATOM 1590 N N . LEU A 1 199 ? -6.339 -2.211 17.895 1.00 76.31 199 LEU A N 1
ATOM 1591 C CA . LEU A 1 199 ? -6.012 -3.280 16.954 1.00 76.31 199 LEU A CA 1
ATOM 1592 C C . LEU A 1 199 ? -6.754 -3.113 15.618 1.00 76.31 199 LEU A C 1
ATOM 1594 O O . LEU A 1 199 ? -6.199 -3.379 14.560 1.00 76.31 199 LEU A O 1
ATOM 1598 N N . ILE A 1 200 ? -7.989 -2.607 15.637 1.00 78.62 200 ILE A N 1
ATOM 1599 C CA . ILE A 1 200 ? -8.746 -2.307 14.409 1.00 78.62 200 ILE A CA 1
ATOM 1600 C C . ILE A 1 200 ? -8.068 -1.177 13.621 1.00 78.62 200 ILE A C 1
ATOM 1602 O O . ILE A 1 200 ? -7.910 -1.272 12.403 1.00 78.62 200 ILE A O 1
ATOM 1606 N N . ILE A 1 201 ? -7.654 -0.111 14.315 1.00 83.00 201 ILE A N 1
ATOM 1607 C CA . ILE A 1 201 ? -6.926 1.014 13.710 1.00 83.00 201 ILE A CA 1
ATOM 1608 C C . ILE A 1 201 ? -5.578 0.542 13.153 1.00 83.00 201 ILE A C 1
ATOM 1610 O O . ILE A 1 201 ? -5.206 0.944 12.050 1.00 83.00 201 ILE A O 1
ATOM 1614 N N . LEU A 1 202 ? -4.877 -0.323 13.889 1.00 81.94 202 LEU A N 1
ATOM 1615 C CA . LEU A 1 202 ? -3.598 -0.896 13.488 1.00 81.94 202 LEU A CA 1
ATOM 1616 C C . LEU A 1 202 ? -3.730 -1.710 12.199 1.00 81.94 202 LEU A C 1
ATOM 1618 O O . LEU A 1 202 ? -3.035 -1.407 11.238 1.00 81.94 202 LEU A O 1
ATOM 1622 N N . ASN A 1 203 ? -4.688 -2.636 12.126 1.00 82.12 203 ASN A N 1
ATOM 1623 C CA . ASN A 1 203 ? -4.906 -3.465 10.938 1.00 82.12 203 ASN A CA 1
ATOM 1624 C C . ASN A 1 203 ? -5.239 -2.628 9.688 1.00 82.12 203 ASN A C 1
ATOM 1626 O O . ASN A 1 203 ? -4.785 -2.919 8.583 1.00 82.12 203 ASN A O 1
ATOM 1630 N N . LEU A 1 204 ? -6.026 -1.554 9.840 1.00 84.75 204 LEU A N 1
ATOM 1631 C CA . LEU A 1 204 ? -6.313 -0.631 8.733 1.00 84.75 204 LEU A CA 1
ATOM 1632 C C . LEU A 1 204 ? -5.078 0.161 8.302 1.00 84.75 204 LEU A C 1
ATOM 1634 O O . LEU A 1 204 ? -4.894 0.432 7.113 1.00 84.75 204 LEU A O 1
ATOM 1638 N N . TYR A 1 205 ? -4.238 0.544 9.262 1.00 84.94 205 TYR A N 1
ATOM 1639 C CA . TYR A 1 205 ? -2.970 1.187 8.970 1.00 84.94 205 TYR A CA 1
ATOM 1640 C C . TYR A 1 205 ? -2.034 0.221 8.232 1.00 84.94 205 TYR A C 1
ATOM 1642 O O . TYR A 1 205 ? -1.542 0.583 7.168 1.00 84.94 205 TYR A O 1
ATOM 1650 N N . GLU A 1 206 ? -1.874 -1.019 8.693 1.00 81.50 206 GLU A N 1
ATOM 1651 C CA . GLU A 1 206 ? -1.081 -2.060 8.018 1.00 81.50 206 GLU A CA 1
ATOM 1652 C C . GLU A 1 206 ? -1.552 -2.308 6.582 1.00 81.50 206 GLU A C 1
ATOM 1654 O O . GLU A 1 206 ? -0.733 -2.361 5.662 1.00 81.50 206 GLU A O 1
ATOM 1659 N N . ALA A 1 207 ? -2.868 -2.333 6.354 1.00 84.38 207 ALA A N 1
ATOM 1660 C CA . ALA A 1 207 ? -3.434 -2.451 5.015 1.00 84.38 207 ALA A CA 1
ATOM 1661 C C . ALA A 1 207 ? -3.050 -1.292 4.088 1.00 84.38 207 ALA A C 1
ATOM 1663 O O . ALA A 1 207 ? -2.676 -1.503 2.932 1.00 84.38 207 ALA A O 1
ATOM 1664 N N . LEU A 1 208 ? -3.098 -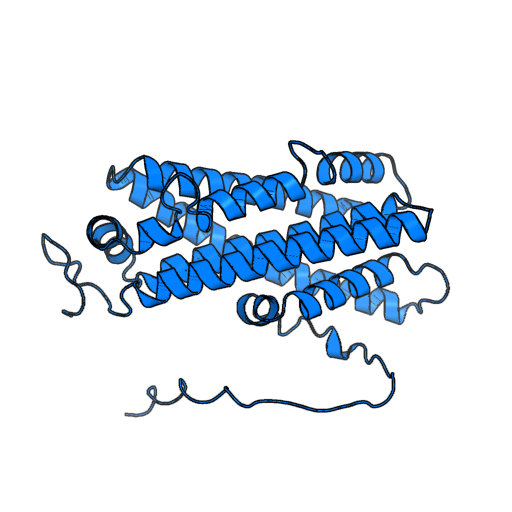0.056 4.591 1.00 87.81 208 LEU A N 1
ATOM 1665 C CA . LEU A 1 208 ? -2.660 1.118 3.835 1.00 87.81 208 LEU A CA 1
ATOM 1666 C C . LEU A 1 208 ? -1.163 1.057 3.514 1.00 87.81 208 LEU A C 1
ATOM 1668 O O . LEU A 1 208 ? -0.734 1.471 2.438 1.00 87.81 208 LEU A O 1
ATOM 1672 N N . CYS A 1 209 ? -0.374 0.538 4.446 1.00 84.31 209 CYS A N 1
ATOM 1673 C CA . CYS A 1 209 ? 1.064 0.415 4.305 1.00 84.31 209 CYS A CA 1
ATOM 1674 C C . CYS A 1 209 ? 1.456 -0.629 3.248 1.00 84.31 209 CYS A C 1
ATOM 1676 O O . CYS A 1 209 ? 2.285 -0.346 2.381 1.00 84.31 209 CYS A O 1
ATOM 1678 N N . ALA A 1 210 ? 0.821 -1.804 3.274 1.00 82.75 210 ALA A N 1
ATOM 1679 C CA . ALA A 1 210 ? 0.996 -2.833 2.252 1.00 82.75 210 ALA A CA 1
ATOM 1680 C C . ALA A 1 210 ? 0.625 -2.302 0.859 1.00 82.75 210 ALA A C 1
ATOM 1682 O O . ALA A 1 210 ? 1.364 -2.503 -0.109 1.00 82.75 210 ALA A O 1
ATOM 1683 N N . ALA A 1 211 ? -0.474 -1.545 0.771 1.00 89.75 211 ALA A N 1
ATOM 1684 C CA . ALA A 1 211 ? -0.874 -0.874 -0.458 1.00 89.75 211 ALA A CA 1
ATOM 1685 C C . ALA A 1 211 ? 0.189 0.130 -0.944 1.00 89.75 211 ALA A C 1
ATOM 1687 O O . ALA A 1 211 ? 0.574 0.106 -2.111 1.00 89.75 211 ALA A O 1
ATOM 1688 N N . GLU A 1 212 ? 0.727 0.983 -0.070 1.00 88.31 212 GLU A N 1
ATOM 1689 C CA . GLU A 1 212 ? 1.798 1.919 -0.442 1.00 88.31 212 GLU A CA 1
ATOM 1690 C C . GLU A 1 212 ? 3.040 1.206 -0.988 1.00 88.31 212 GLU A C 1
ATOM 1692 O O . GLU A 1 212 ? 3.563 1.617 -2.021 1.00 88.31 212 GLU A O 1
ATOM 1697 N N . ILE A 1 213 ? 3.477 0.107 -0.367 1.00 86.25 213 ILE A N 1
ATOM 1698 C CA . ILE A 1 213 ? 4.635 -0.665 -0.844 1.00 86.25 213 ILE A CA 1
ATOM 1699 C C . ILE A 1 213 ? 4.366 -1.233 -2.243 1.00 86.25 213 ILE A C 1
ATOM 1701 O O . ILE A 1 213 ? 5.178 -1.041 -3.153 1.00 86.25 213 ILE A O 1
ATOM 1705 N N . LYS A 1 214 ? 3.210 -1.880 -2.447 1.00 87.94 214 LYS A N 1
ATOM 1706 C CA . LYS A 1 214 ? 2.802 -2.409 -3.761 1.00 87.94 214 LYS A CA 1
ATOM 1707 C C . LYS A 1 214 ? 2.789 -1.307 -4.816 1.00 87.94 214 LYS A C 1
ATOM 1709 O O . LYS A 1 214 ? 3.357 -1.458 -5.899 1.00 87.94 214 LYS A O 1
ATOM 1714 N N . GLY A 1 215 ? 2.152 -0.184 -4.496 1.00 93.12 215 GLY A N 1
ATOM 1715 C CA . GLY A 1 215 ? 2.000 0.928 -5.418 1.00 93.12 215 GLY A CA 1
ATOM 1716 C C . GLY A 1 215 ? 3.322 1.613 -5.761 1.00 93.12 215 GLY A C 1
ATOM 1717 O O . GLY A 1 215 ? 3.606 1.847 -6.936 1.00 93.12 215 GLY A O 1
ATOM 1718 N N . LEU A 1 216 ? 4.159 1.877 -4.759 1.00 90.50 216 LEU A N 1
ATOM 1719 C CA . LEU A 1 216 ? 5.464 2.499 -4.944 1.00 90.50 216 LEU A CA 1
ATOM 1720 C C . LEU A 1 216 ? 6.375 1.643 -5.834 1.00 90.50 216 LEU A C 1
ATOM 1722 O O . LEU A 1 216 ? 6.977 2.171 -6.770 1.00 90.50 216 LEU A O 1
ATOM 1726 N N . THR A 1 217 ? 6.413 0.327 -5.611 1.00 89.12 217 THR A N 1
ATOM 1727 C CA . THR A 1 217 ? 7.160 -0.610 -6.464 1.00 89.12 217 THR A CA 1
ATOM 1728 C C . THR A 1 217 ? 6.695 -0.546 -7.917 1.00 89.12 217 THR A C 1
ATOM 1730 O O . THR A 1 217 ? 7.519 -0.426 -8.827 1.00 89.12 217 THR A O 1
ATOM 1733 N N . MET A 1 218 ? 5.379 -0.576 -8.154 1.00 94.62 218 MET A N 1
ATOM 1734 C CA . MET A 1 218 ? 4.822 -0.523 -9.509 1.00 94.62 218 MET A CA 1
ATOM 1735 C C . MET A 1 218 ? 5.119 0.799 -10.226 1.00 94.62 218 MET A C 1
ATOM 1737 O O . MET A 1 218 ? 5.439 0.783 -11.416 1.00 94.62 218 MET A O 1
ATOM 1741 N N . ASP A 1 219 ? 5.020 1.936 -9.533 1.00 93.88 219 ASP A N 1
ATOM 1742 C CA . ASP A 1 219 ? 5.237 3.258 -10.135 1.00 93.88 219 ASP A CA 1
ATOM 1743 C C . ASP A 1 219 ? 6.730 3.493 -10.431 1.00 93.88 219 ASP A C 1
ATOM 1745 O O . ASP A 1 219 ? 7.087 3.909 -11.535 1.00 93.88 219 ASP A O 1
ATOM 1749 N N . LEU A 1 220 ? 7.626 3.102 -9.510 1.00 91.69 220 LEU A N 1
ATOM 1750 C CA . LEU A 1 220 ? 9.078 3.095 -9.744 1.00 91.69 220 LEU A CA 1
ATOM 1751 C C . LEU A 1 220 ? 9.448 2.229 -10.952 1.00 91.69 220 LEU A C 1
ATOM 1753 O O . LEU A 1 220 ? 10.195 2.668 -11.831 1.00 91.69 220 LEU A O 1
ATOM 1757 N N . PHE A 1 221 ? 8.904 1.011 -11.024 1.00 91.12 221 PHE A N 1
ATOM 1758 C CA . PHE A 1 221 ? 9.127 0.123 -12.160 1.00 91.12 221 PHE A CA 1
ATOM 1759 C C . PHE A 1 221 ? 8.624 0.750 -13.466 1.00 91.12 221 PHE A C 1
ATOM 1761 O O . PHE A 1 221 ? 9.336 0.746 -14.471 1.00 91.12 221 PHE A O 1
ATOM 1768 N N . ALA A 1 222 ? 7.428 1.344 -13.459 1.00 92.69 222 ALA A N 1
ATOM 1769 C CA . ALA A 1 222 ? 6.854 1.983 -14.637 1.00 92.69 222 ALA A CA 1
ATOM 1770 C C . ALA A 1 222 ? 7.671 3.200 -15.106 1.00 92.69 222 ALA A C 1
ATOM 1772 O O . ALA A 1 222 ? 7.860 3.376 -16.312 1.00 92.69 222 ALA A O 1
ATOM 1773 N N . ILE A 1 223 ? 8.194 4.013 -14.180 1.00 91.44 223 ILE A N 1
ATOM 1774 C CA . ILE A 1 223 ? 9.112 5.123 -14.477 1.00 91.44 223 ILE A CA 1
ATOM 1775 C C . ILE A 1 223 ? 10.359 4.599 -15.194 1.00 91.44 223 ILE A C 1
ATOM 1777 O O . ILE A 1 223 ? 10.660 5.053 -16.301 1.00 91.44 223 ILE A O 1
ATOM 1781 N N . LYS A 1 224 ? 11.041 3.601 -14.621 1.00 88.56 224 LYS A N 1
ATOM 1782 C CA . LYS A 1 224 ? 12.270 3.046 -15.210 1.00 88.56 224 LYS A CA 1
ATOM 1783 C C . LYS A 1 224 ? 12.039 2.350 -16.546 1.00 88.56 224 LYS A C 1
ATOM 1785 O O . LYS A 1 224 ? 12.846 2.499 -17.458 1.00 88.56 224 LYS A O 1
ATOM 1790 N N . ALA A 1 225 ? 10.926 1.634 -16.689 1.00 87.62 225 ALA A N 1
ATOM 1791 C CA . ALA A 1 225 ? 10.584 0.943 -17.928 1.00 87.62 225 ALA A CA 1
ATOM 1792 C C . ALA A 1 225 ? 10.218 1.903 -19.075 1.00 87.62 225 ALA A C 1
ATOM 1794 O O . ALA A 1 225 ? 10.390 1.566 -20.250 1.00 87.62 225 ALA A O 1
ATOM 1795 N N . GLN A 1 226 ? 9.668 3.079 -18.757 1.00 86.62 226 GLN A N 1
ATOM 1796 C CA . GLN A 1 226 ? 9.196 4.042 -19.752 1.00 86.62 226 GLN A CA 1
ATOM 1797 C C . GLN A 1 226 ? 10.266 5.063 -20.152 1.00 86.62 226 GLN A C 1
ATOM 1799 O O . GLN A 1 226 ? 10.322 5.460 -21.319 1.00 86.62 226 GLN A O 1
ATOM 1804 N N . MET A 1 227 ? 11.077 5.528 -19.201 1.00 83.38 227 MET A N 1
ATOM 1805 C CA . MET A 1 227 ? 11.904 6.721 -19.380 1.00 83.38 227 MET A CA 1
ATOM 1806 C C . MET A 1 227 ? 13.322 6.371 -19.816 1.00 83.38 227 MET A C 1
ATOM 1808 O O . MET A 1 227 ? 14.027 5.609 -19.167 1.00 83.38 227 MET A O 1
ATOM 1812 N N . LYS A 1 228 ? 13.750 6.959 -20.939 1.00 79.31 228 LYS A N 1
ATOM 1813 C CA . LYS A 1 228 ? 15.124 6.831 -21.454 1.00 79.31 228 LYS A CA 1
ATOM 1814 C C . LYS A 1 228 ? 16.010 8.014 -21.065 1.00 79.31 228 LYS A C 1
ATOM 1816 O O . LYS A 1 228 ? 17.225 7.862 -20.985 1.00 79.31 228 LYS A O 1
ATOM 1821 N N . ASN A 1 229 ? 15.408 9.183 -20.841 1.00 89.38 229 ASN A N 1
ATOM 1822 C CA . ASN A 1 229 ? 16.107 10.374 -20.378 1.00 89.38 229 ASN A CA 1
ATOM 1823 C C . ASN A 1 229 ? 16.362 10.257 -18.866 1.00 89.38 229 ASN A C 1
ATOM 1825 O O . ASN A 1 229 ? 15.423 10.110 -18.083 1.00 89.38 229 ASN A O 1
ATOM 1829 N N . LYS A 1 230 ? 17.638 10.313 -18.467 1.00 86.06 230 LYS A N 1
ATOM 1830 C CA . LYS A 1 230 ? 18.058 10.193 -17.065 1.00 86.06 230 LYS A CA 1
ATOM 1831 C C . LYS A 1 230 ? 17.591 11.368 -16.205 1.00 86.06 230 LYS A C 1
ATOM 1833 O O . LYS A 1 230 ? 17.247 11.148 -15.051 1.00 86.06 230 LYS A O 1
ATOM 1838 N N . GLU A 1 231 ? 17.562 12.583 -16.749 1.00 87.38 231 GLU A N 1
ATOM 1839 C CA . GLU A 1 231 ? 17.146 13.783 -16.013 1.00 87.38 231 GLU A CA 1
ATOM 1840 C C . GLU A 1 231 ? 15.640 13.761 -15.736 1.00 87.38 231 GLU A C 1
ATOM 1842 O O . GLU A 1 231 ? 15.217 13.944 -14.597 1.00 87.38 231 GLU A O 1
ATOM 1847 N N . GLU A 1 232 ? 14.833 13.441 -16.753 1.00 88.00 232 GLU A N 1
ATOM 1848 C CA . GLU A 1 232 ? 13.380 13.277 -16.602 1.00 88.00 232 GLU A CA 1
ATOM 1849 C C . GLU A 1 232 ? 13.045 12.142 -15.628 1.00 88.00 232 GLU A C 1
ATOM 1851 O O . GLU A 1 232 ? 12.197 12.303 -14.753 1.00 88.00 232 GLU A O 1
ATOM 1856 N N . MET A 1 233 ? 13.752 11.010 -15.730 1.00 90.81 233 MET A N 1
ATOM 1857 C CA . MET A 1 233 ? 13.590 9.894 -14.799 1.00 90.81 233 MET A CA 1
ATOM 1858 C C . MET A 1 233 ? 13.914 10.311 -13.360 1.00 90.81 233 MET A C 1
ATOM 1860 O O . MET A 1 233 ? 13.146 10.005 -12.452 1.00 90.81 233 MET A O 1
ATOM 1864 N N . ALA A 1 234 ? 15.029 11.015 -13.141 1.00 89.38 234 ALA A N 1
ATOM 1865 C CA . ALA A 1 234 ? 15.426 11.473 -11.813 1.00 89.38 234 ALA A CA 1
ATOM 1866 C C . ALA A 1 234 ? 14.399 12.445 -11.213 1.00 89.38 234 ALA A C 1
ATOM 1868 O O . ALA A 1 234 ? 14.055 12.323 -10.037 1.00 89.38 234 ALA A O 1
ATOM 1869 N N . TRP A 1 235 ? 13.865 13.366 -12.020 1.00 92.31 235 TRP A N 1
ATOM 1870 C CA . TRP A 1 235 ? 12.815 14.290 -11.591 1.00 92.31 235 TRP A CA 1
ATOM 1871 C C . TRP A 1 235 ? 11.532 13.556 -11.172 1.00 92.31 235 TRP A C 1
ATOM 1873 O O . TRP A 1 235 ? 10.959 13.848 -10.122 1.00 92.31 235 TRP A O 1
ATOM 1883 N N . GLU A 1 236 ? 11.106 12.559 -11.949 1.00 92.25 236 GLU A N 1
ATOM 1884 C CA . GLU A 1 236 ? 9.926 11.738 -11.649 1.00 92.25 236 GLU A CA 1
ATOM 1885 C C . GLU A 1 236 ? 10.102 10.896 -10.384 1.00 92.25 236 GLU A C 1
ATOM 1887 O O . GLU A 1 236 ? 9.211 10.875 -9.534 1.00 92.25 236 GLU A O 1
ATOM 1892 N N . ILE A 1 237 ? 11.266 10.258 -10.219 1.00 91.69 237 ILE A N 1
ATOM 1893 C CA . ILE A 1 237 ? 11.610 9.503 -9.006 1.00 91.69 237 ILE A CA 1
ATOM 1894 C C . ILE A 1 237 ? 11.599 10.432 -7.787 1.00 91.69 237 ILE A C 1
ATOM 1896 O O . ILE A 1 237 ? 11.002 10.088 -6.769 1.00 91.69 237 ILE A O 1
ATOM 1900 N N . ASN A 1 238 ? 12.184 11.628 -7.888 1.00 92.56 238 ASN A N 1
ATOM 1901 C CA . ASN A 1 238 ? 12.182 12.600 -6.794 1.00 92.56 238 ASN A CA 1
ATOM 1902 C C . ASN A 1 238 ? 10.758 13.051 -6.426 1.00 92.56 238 ASN A C 1
ATOM 1904 O O . ASN A 1 238 ? 10.393 13.088 -5.253 1.00 92.56 238 ASN A O 1
ATOM 1908 N N . ASN A 1 239 ? 9.912 13.345 -7.414 1.00 93.25 239 ASN A N 1
ATOM 1909 C CA . ASN A 1 239 ? 8.517 13.706 -7.154 1.00 93.25 239 ASN A CA 1
ATOM 1910 C C . ASN A 1 239 ? 7.727 12.570 -6.503 1.00 93.25 239 ASN A C 1
ATOM 1912 O O . ASN A 1 239 ? 6.891 12.818 -5.629 1.00 93.25 239 ASN A O 1
ATOM 1916 N N . LEU A 1 240 ? 7.981 11.332 -6.927 1.00 93.00 240 LEU A N 1
ATOM 1917 C CA . LEU A 1 240 ? 7.385 10.149 -6.322 1.00 93.00 240 LEU A CA 1
ATOM 1918 C C . LEU A 1 240 ? 7.837 9.997 -4.863 1.00 93.00 240 LEU A C 1
ATOM 1920 O O . LEU A 1 240 ? 6.991 9.778 -3.996 1.00 93.00 240 LEU A O 1
ATOM 1924 N N . GLN A 1 241 ? 9.126 10.206 -4.576 1.00 92.38 241 GLN A N 1
ATOM 1925 C CA . GLN A 1 241 ? 9.684 10.177 -3.222 1.00 92.38 241 GLN A CA 1
ATOM 1926 C C . GLN A 1 241 ? 9.038 11.213 -2.306 1.00 92.38 241 GLN A C 1
ATOM 1928 O O . GLN A 1 241 ? 8.622 10.876 -1.195 1.00 92.38 241 GLN A O 1
ATOM 1933 N N . VAL A 1 242 ? 8.945 12.465 -2.762 1.00 92.50 242 VAL A N 1
ATOM 1934 C CA . VAL A 1 242 ? 8.329 13.557 -1.996 1.00 92.50 242 VAL A CA 1
ATOM 1935 C C . VAL A 1 242 ? 6.878 13.210 -1.683 1.00 92.50 242 VAL A C 1
ATOM 1937 O O . VAL A 1 242 ? 6.482 13.211 -0.518 1.00 92.50 242 VAL A O 1
ATOM 1940 N N . ALA A 1 243 ? 6.105 12.815 -2.699 1.00 90.94 243 ALA A N 1
ATOM 1941 C CA . ALA A 1 243 ? 4.697 12.483 -2.526 1.00 90.94 243 ALA A CA 1
ATOM 1942 C C . ALA A 1 243 ? 4.485 11.281 -1.590 1.00 90.94 243 ALA A C 1
ATOM 1944 O O . ALA A 1 243 ? 3.554 11.292 -0.785 1.00 90.94 243 ALA A O 1
ATOM 1945 N N . PHE A 1 244 ? 5.321 10.244 -1.691 1.00 90.50 244 PHE A N 1
ATOM 1946 C CA . PHE A 1 244 ? 5.301 9.096 -0.784 1.00 90.50 244 PHE A CA 1
ATOM 1947 C C . PHE A 1 244 ? 5.617 9.514 0.653 1.00 90.50 244 PHE A C 1
ATOM 1949 O O . PHE A 1 244 ? 4.849 9.236 1.569 1.00 90.50 244 PHE A O 1
ATOM 1956 N N . THR A 1 245 ? 6.710 10.250 0.843 1.00 88.06 245 THR A N 1
ATOM 1957 C CA . THR A 1 245 ? 7.176 10.690 2.162 1.00 88.06 245 THR A CA 1
ATOM 1958 C C . THR A 1 245 ? 6.125 11.535 2.877 1.00 88.06 245 THR A C 1
ATOM 1960 O O . THR A 1 245 ? 5.876 11.334 4.066 1.00 88.06 245 THR A O 1
ATOM 1963 N N . GLU A 1 246 ? 5.491 12.471 2.168 1.00 90.50 246 GLU A N 1
ATOM 1964 C CA . GLU A 1 246 ? 4.426 13.309 2.724 1.00 90.50 246 GLU A CA 1
ATOM 1965 C C . GLU A 1 246 ? 3.212 12.482 3.158 1.00 90.50 246 GLU A C 1
ATOM 1967 O O . GLU A 1 246 ? 2.747 12.625 4.293 1.00 90.50 246 GLU A O 1
ATOM 1972 N N . ARG A 1 247 ? 2.723 11.581 2.293 1.00 89.62 247 ARG A N 1
ATOM 1973 C CA . ARG A 1 247 ? 1.574 10.719 2.611 1.00 89.62 247 ARG A CA 1
ATOM 1974 C C . ARG A 1 247 ? 1.870 9.779 3.777 1.00 89.62 247 ARG A C 1
ATOM 1976 O O . ARG A 1 247 ? 1.068 9.700 4.703 1.00 89.62 247 ARG A O 1
ATOM 1983 N N . SER A 1 248 ? 3.032 9.130 3.784 1.00 86.94 248 SER A N 1
ATOM 1984 C CA . SER A 1 248 ? 3.442 8.212 4.851 1.00 86.94 248 SER A CA 1
ATOM 1985 C C . SER A 1 248 ? 3.554 8.921 6.201 1.00 86.94 248 SER A C 1
ATOM 1987 O O . SER A 1 248 ? 2.988 8.454 7.188 1.00 86.94 248 SER A O 1
ATOM 1989 N N . LYS A 1 249 ? 4.180 10.108 6.254 1.00 86.81 249 LYS A N 1
ATOM 1990 C CA . LYS A 1 249 ? 4.242 10.922 7.484 1.00 86.81 249 LYS A CA 1
ATOM 1991 C C . LYS A 1 249 ? 2.852 11.290 8.000 1.00 86.81 249 LYS A C 1
ATOM 1993 O O . LYS A 1 249 ? 2.600 11.222 9.205 1.00 86.81 249 LYS A O 1
ATOM 1998 N N . HIS A 1 250 ? 1.952 11.672 7.097 1.00 88.56 250 HIS A N 1
ATOM 1999 C CA . HIS A 1 250 ? 0.582 12.012 7.454 1.00 88.56 250 HIS A CA 1
ATOM 2000 C C . HIS A 1 250 ? -0.191 10.799 7.990 1.00 88.56 250 HIS A C 1
ATOM 2002 O O . HIS A 1 250 ? -0.814 10.896 9.048 1.00 88.56 250 HIS A O 1
ATOM 2008 N N . ALA A 1 251 ? -0.095 9.646 7.324 1.00 88.12 251 ALA A N 1
ATOM 2009 C CA . ALA A 1 251 ? -0.742 8.408 7.751 1.00 88.12 251 ALA A CA 1
ATOM 2010 C C . ALA A 1 251 ? -0.248 7.934 9.124 1.00 88.12 251 ALA A C 1
ATOM 2012 O O . ALA A 1 251 ? -1.074 7.675 9.998 1.00 88.12 251 ALA A O 1
ATOM 2013 N N . VAL A 1 252 ? 1.073 7.912 9.352 1.00 85.56 252 VAL A N 1
ATOM 2014 C CA . VAL A 1 252 ? 1.674 7.583 10.659 1.00 85.56 252 VAL A CA 1
ATOM 2015 C C . VAL A 1 252 ? 1.137 8.514 11.746 1.00 85.56 252 VAL A C 1
ATOM 2017 O O . VAL A 1 252 ? 0.759 8.066 12.829 1.00 85.56 252 VAL A O 1
ATOM 2020 N N . SER A 1 253 ? 1.101 9.822 11.477 1.00 87.06 253 SER A N 1
ATOM 2021 C CA . SER A 1 253 ? 0.617 10.816 12.438 1.00 87.06 253 SER A CA 1
ATOM 2022 C C . SER A 1 253 ? -0.865 10.615 12.770 1.00 87.06 253 SER A C 1
ATOM 2024 O O . SER A 1 253 ? -1.237 10.609 13.947 1.00 87.06 253 SER A O 1
ATOM 2026 N N . ALA A 1 254 ? -1.702 10.396 11.753 1.00 88.56 254 ALA A N 1
ATOM 2027 C CA . ALA A 1 254 ? -3.131 10.158 11.920 1.00 88.56 254 ALA A CA 1
ATOM 2028 C C . ALA A 1 254 ? -3.404 8.860 12.694 1.00 88.56 254 ALA A C 1
ATOM 2030 O O . ALA A 1 254 ? -4.180 8.880 13.650 1.00 88.56 254 ALA A O 1
ATOM 2031 N N . ALA A 1 255 ? -2.712 7.770 12.350 1.00 86.25 255 ALA A N 1
ATOM 2032 C CA . ALA A 1 255 ? -2.820 6.490 13.042 1.00 86.25 255 ALA A CA 1
ATOM 2033 C C . ALA A 1 255 ? -2.391 6.612 14.513 1.00 86.25 255 ALA A C 1
ATOM 2035 O O . ALA A 1 255 ? -3.144 6.220 15.400 1.00 86.25 255 ALA A O 1
ATOM 2036 N N . LYS A 1 256 ? -1.240 7.239 14.806 1.00 85.00 256 LYS A N 1
ATOM 2037 C CA . LYS A 1 256 ? -0.775 7.475 16.189 1.00 85.00 256 LYS A CA 1
ATOM 2038 C C . LYS A 1 256 ? -1.775 8.292 17.001 1.00 85.00 256 LYS A C 1
ATOM 2040 O O . LYS A 1 256 ? -2.083 7.940 18.138 1.00 85.00 256 LYS A O 1
ATOM 2045 N N . LYS A 1 257 ? -2.311 9.365 16.416 1.00 87.06 257 LYS A N 1
ATOM 2046 C CA . LYS A 1 257 ? -3.328 10.205 17.059 1.00 87.06 257 LYS A CA 1
ATOM 2047 C C . LYS A 1 257 ? -4.610 9.421 17.335 1.00 87.06 257 LYS A C 1
ATOM 2049 O O . LYS A 1 257 ? -5.192 9.595 18.402 1.00 87.06 257 LYS A O 1
ATOM 2054 N N . ALA A 1 258 ? -5.039 8.572 16.405 1.00 86.56 258 ALA A N 1
ATOM 2055 C CA . ALA A 1 258 ? -6.223 7.746 16.583 1.00 86.56 258 ALA A CA 1
ATOM 2056 C C . ALA A 1 258 ? -6.005 6.678 17.660 1.00 86.56 258 ALA A C 1
ATOM 2058 O O . ALA A 1 258 ? -6.769 6.622 18.617 1.00 86.56 258 ALA A O 1
ATOM 2059 N N . MET A 1 259 ? -4.900 5.932 17.586 1.00 82.56 259 MET A N 1
ATOM 2060 C CA . MET A 1 259 ? -4.529 4.941 18.598 1.00 82.56 259 MET A CA 1
ATOM 2061 C C . MET A 1 259 ? -4.418 5.561 19.995 1.00 82.56 259 MET A C 1
ATOM 2063 O O . MET A 1 259 ? -4.974 5.012 20.933 1.00 82.56 259 MET A O 1
ATOM 2067 N N . SER A 1 260 ? -3.818 6.751 20.146 1.00 83.50 260 SER A N 1
ATOM 2068 C CA . SER A 1 260 ? -3.704 7.422 21.459 1.00 83.50 260 SER A CA 1
ATOM 2069 C C . SER A 1 260 ? -5.040 7.773 22.125 1.00 83.50 260 SER A C 1
ATOM 2071 O O . SER A 1 260 ? -5.072 8.045 23.322 1.00 83.50 260 SER A O 1
ATOM 2073 N N . LYS A 1 261 ? -6.125 7.817 21.346 1.00 84.31 261 LYS A N 1
ATOM 2074 C CA . LYS A 1 261 ? -7.483 8.108 21.820 1.00 84.31 261 LYS A CA 1
ATOM 2075 C C . LYS A 1 261 ? -8.352 6.862 21.920 1.00 84.31 261 LYS A C 1
ATOM 2077 O O . LYS A 1 261 ? -9.415 6.926 22.522 1.00 84.31 261 LYS A O 1
ATOM 2082 N N . ALA A 1 262 ? -7.926 5.781 21.284 1.00 81.12 262 ALA A N 1
ATOM 2083 C CA . ALA A 1 262 ? -8.643 4.529 21.234 1.00 81.12 262 ALA A CA 1
ATOM 2084 C C . ALA A 1 262 ? -8.295 3.676 22.457 1.00 81.12 262 ALA A C 1
ATOM 2086 O O . ALA A 1 262 ? -7.141 3.624 22.897 1.00 81.12 262 ALA A O 1
ATOM 2087 N N . SER A 1 263 ? -9.307 2.987 22.967 1.00 73.44 263 SER A N 1
ATOM 2088 C CA . SER A 1 263 ? -9.202 2.079 24.102 1.00 73.44 263 SER A CA 1
ATOM 2089 C C . SER A 1 263 ? -8.188 0.955 23.857 1.00 73.44 263 SER A C 1
ATOM 2091 O O . SER A 1 263 ? -8.217 0.279 22.819 1.00 73.44 263 SER A O 1
ATOM 2093 N N . LEU A 1 264 ? -7.313 0.746 24.847 1.00 65.50 264 LEU A N 1
ATOM 2094 C CA . LEU A 1 264 ? -6.434 -0.426 24.964 1.00 65.50 264 LEU A CA 1
ATOM 2095 C C . LEU A 1 264 ? -7.153 -1.635 25.570 1.00 65.50 264 LEU A C 1
ATOM 2097 O O . LEU A 1 264 ? -6.688 -2.764 25.417 1.00 65.50 264 LEU A O 1
ATOM 2101 N N . GLU A 1 265 ? -8.240 -1.395 26.298 1.00 66.50 265 GLU A N 1
ATOM 2102 C CA . GLU A 1 265 ? -8.886 -2.396 27.132 1.00 66.50 265 GLU A CA 1
ATOM 2103 C C . GLU A 1 265 ? -9.812 -3.294 26.307 1.00 66.50 265 GLU A C 1
ATOM 2105 O O . GLU A 1 265 ? -10.369 -2.907 25.274 1.00 66.50 265 GLU A O 1
ATOM 2110 N N . PHE A 1 266 ? -9.985 -4.530 26.775 1.00 64.69 266 PHE A N 1
ATOM 2111 C CA . PHE A 1 266 ? -11.042 -5.392 26.267 1.00 64.69 266 PHE A CA 1
ATOM 2112 C C . PHE A 1 266 ? -12.384 -4.884 26.793 1.00 64.69 266 PHE A C 1
ATOM 2114 O O . PHE A 1 266 ? -12.502 -4.452 27.941 1.00 64.69 266 PHE A O 1
ATOM 2121 N N . TRP A 1 267 ? -13.398 -4.914 25.938 1.00 70.38 267 TRP A N 1
ATOM 2122 C CA . TRP A 1 267 ? -14.731 -4.457 26.304 1.00 70.38 267 TRP A CA 1
ATOM 2123 C C . TRP A 1 267 ? -15.546 -5.604 26.899 1.00 70.38 267 TRP A C 1
ATOM 2125 O O . TRP A 1 267 ? -15.449 -6.748 26.449 1.00 70.38 267 TRP A O 1
ATOM 2135 N N . ASN A 1 268 ? -16.393 -5.287 27.880 1.00 69.88 268 ASN A N 1
ATOM 2136 C CA . ASN A 1 268 ? -17.441 -6.182 28.338 1.00 69.88 268 ASN A CA 1
ATOM 2137 C C . ASN A 1 268 ? -18.566 -6.218 27.315 1.00 69.88 268 ASN A C 1
ATOM 2139 O O . ASN A 1 268 ? -19.392 -5.308 27.234 1.00 69.88 268 ASN A O 1
ATOM 2143 N N . CYS A 1 269 ? -18.620 -7.306 26.571 1.00 72.81 269 CYS A N 1
ATOM 2144 C CA . CYS A 1 269 ? -19.574 -7.476 25.485 1.00 72.81 269 CYS A CA 1
ATOM 2145 C C . CYS A 1 269 ? -20.821 -8.254 25.895 1.00 72.81 269 CYS A C 1
ATOM 2147 O O . CYS A 1 269 ? -21.677 -8.531 25.061 1.00 72.81 269 CYS A O 1
ATOM 2149 N N . THR A 1 270 ? -20.918 -8.620 27.176 1.00 70.94 270 THR A N 1
ATOM 2150 C CA . THR A 1 270 ? -22.074 -9.334 27.735 1.00 70.94 270 THR A CA 1
ATOM 2151 C C . THR A 1 270 ? -23.169 -8.384 28.225 1.00 70.94 270 THR A C 1
ATOM 2153 O O . THR A 1 270 ? -24.294 -8.813 28.476 1.00 70.94 270 THR A O 1
ATOM 2156 N N . LEU A 1 271 ? -22.855 -7.091 28.346 1.00 68.81 271 LEU A N 1
ATOM 2157 C CA . LEU A 1 271 ? -23.792 -6.047 28.747 1.00 68.81 271 LEU A CA 1
ATOM 2158 C C . LEU A 1 271 ? -24.647 -5.587 27.558 1.00 68.81 271 LEU A C 1
ATOM 2160 O O . LEU A 1 271 ? -24.187 -5.567 26.419 1.00 68.81 271 LEU A O 1
ATOM 2164 N N . SER A 1 272 ? -25.882 -5.154 27.837 1.00 67.06 272 SER A N 1
ATOM 2165 C CA . SER A 1 272 ? -26.769 -4.546 26.829 1.00 67.06 272 SER A CA 1
ATOM 2166 C C . SER A 1 272 ? -26.209 -3.246 26.242 1.00 67.06 272 SER A C 1
ATOM 2168 O O . SER A 1 272 ? -26.577 -2.869 25.136 1.00 67.06 272 SER A O 1
ATOM 2170 N N . ASP A 1 273 ? -25.338 -2.574 26.997 1.00 67.69 273 ASP A N 1
ATOM 2171 C CA . ASP A 1 273 ? -24.515 -1.451 26.558 1.00 67.69 273 ASP A CA 1
ATOM 2172 C C . ASP A 1 273 ? -23.052 -1.799 26.874 1.00 67.69 273 ASP A C 1
ATOM 2174 O O . ASP A 1 273 ? -22.683 -1.831 28.057 1.00 67.69 273 ASP A O 1
ATOM 2178 N N . PRO A 1 274 ? -22.242 -2.175 25.869 1.00 69.69 274 PRO A N 1
ATOM 2179 C CA . PRO A 1 274 ? -20.880 -2.621 26.104 1.00 69.69 274 PRO A CA 1
ATOM 2180 C C . PRO A 1 274 ? -20.022 -1.569 26.808 1.00 69.69 274 PRO A C 1
ATOM 2182 O O . PRO A 1 274 ? -20.036 -0.397 26.438 1.00 69.69 274 PRO A O 1
ATOM 2185 N N . GLN A 1 275 ? -19.23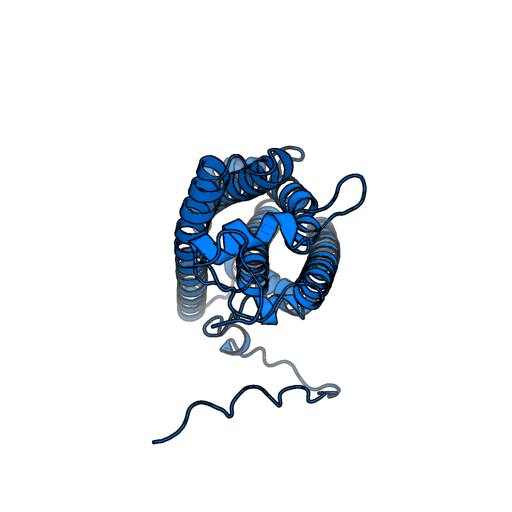7 -1.993 27.802 1.00 69.19 275 GLN A N 1
ATOM 2186 C CA . GLN A 1 275 ? -18.389 -1.087 28.586 1.00 69.19 275 GLN A CA 1
ATOM 2187 C C . GLN A 1 275 ? -16.919 -1.483 28.533 1.00 69.19 275 GLN A C 1
ATOM 2189 O O . GLN A 1 275 ? -16.573 -2.653 28.661 1.00 69.19 275 GLN A O 1
ATOM 2194 N N . GLU A 1 276 ? -16.053 -0.488 28.405 1.00 68.19 276 GLU A N 1
ATOM 2195 C CA . GLU A 1 276 ? -14.603 -0.632 28.494 1.00 68.19 276 GLU A CA 1
ATOM 2196 C C . GLU A 1 276 ? -14.168 -1.146 29.888 1.00 68.19 276 GLU A C 1
ATOM 2198 O O . GLU A 1 276 ? -14.731 -0.737 30.909 1.00 68.19 276 GLU A O 1
ATOM 2203 N N . GLY A 1 277 ? -13.198 -2.068 29.941 1.00 63.28 277 GLY A N 1
ATOM 2204 C CA . GLY A 1 277 ? -12.431 -2.352 31.166 1.00 63.28 277 GLY A CA 1
ATOM 2205 C C . GLY A 1 277 ? -13.051 -3.273 32.209 1.00 63.28 277 GLY A C 1
ATOM 2206 O O . GLY A 1 277 ? -12.435 -3.534 33.244 1.00 63.28 277 GLY A O 1
ATOM 2207 N N . LYS A 1 278 ? -14.260 -3.786 31.979 1.00 56.09 278 LYS A N 1
ATOM 2208 C CA . LYS A 1 278 ? -14.919 -4.721 32.903 1.00 56.09 278 LYS A CA 1
ATOM 2209 C C . LYS A 1 278 ? -14.886 -6.133 32.326 1.00 56.09 278 LYS A C 1
ATOM 2211 O O . LYS A 1 278 ? -15.716 -6.455 31.490 1.00 56.09 278 LYS A O 1
ATOM 2216 N N . LEU A 1 279 ? -13.953 -6.977 32.755 1.00 51.53 279 LEU A N 1
ATOM 2217 C CA . LEU A 1 279 ? -14.051 -8.422 32.491 1.00 51.53 279 LEU A CA 1
ATOM 2218 C C . LEU A 1 279 ? -15.192 -9.037 33.308 1.00 51.53 279 LEU A C 1
ATOM 2220 O O . LEU A 1 279 ? -15.284 -8.712 34.514 1.00 51.53 279 LEU A O 1
#

Secondary structure (DSSP, 8-state):
----S--SS----------------GGGG-GGG--HHHHHHSHHHHHHHHHHHHHHHH--SS--HHHHHHHHHHHHHHHHHHHHHHHHHHHHHHHHHHHHHHHT--HHHHHHHHHHHHHHHHHHHHHHHHHHHTTS-S-HHHHHHHHHHT-TTTSHHHHHHHHHHHHH--SSS--HHHHTT-HHHHHHHHHHHT--HHHHHHHHHHHHHHHHHHHHHHHHHHHHHH---HHHHHHHHHHHHHHHHHHHHHHHHHHHHHHTTS--SPEE-SSSS-EET--

Sequence (279 aa):
MNQILTTFSLFILSINVDNVATELKLSGVALSGLDVLTSLNDPIALFQSLSDFVSLIFSNGDTSQQDLSDIRNTLSDINNKLDDISEEIQGFREEVMNKLKELNIDLLLTSRLDEFFKLGEKLDFYYDRFKEVYDTKYSRALRNFIKSVRSLTEGVRAILTKMHNTLSNDRWTSSAFRQLTDNTFVSSLVCSRGRSQQLIILNLYEALCAAEIKGLTMDLFAIKAQMKNKEEMAWEINNLQVAFTERSKHAVSAAKKAMSKASLEFWNCTLSDPQEGKL

Organism: NCBI:txid54128

Radius of gyration: 21.04 Å; chains: 1; bounding box: 60×38×63 Å

pLDDT: mean 72.9, std 19.49, range [22.44, 95.56]

InterPro domains:
  IPR032062 Protein of unknown function DUF4803 [PF16061] (189-275)

Foldseek 3Di:
DDDDDDDDDDDPDDDDDDDDDDDPDCVVLCCVPPPLLVLLVCLLVVLVSLLVLLVLLPPPDDQDPVSVVSSVVSVVSLVVVLVVLVVVLVVLLVLLQVLCVVVVFDPLLNVLSVLLVVLLVLLVVLLVLCVVPSNPDPDPSLVVSLCQQPPPCRHLLNSLVSNLCQAQNPPPHQHSLRVLLDCVRCLSVCLSPLHFSLVSLVSSLSSSSSSLSSSSSSNSNSLVSPDPDPVVSVVSSVVSSVSSSVSSVRSSVRSVVSSVSTDPFGWDNVDPRIGGDDD